Protein AF-A0A7Y4SZP6-F1 (afdb_monomer_lite)

Secondary structure (DSSP, 8-state):
---------HHHHHTTT--S-PPPTTTTTSHHHHHHHHHHHHHHHTS---SS---PPPTTTTTTHHHHHHHHHHHHHHHHTS--PPPTTHHHHHHHHHHHHHHHHTS---------TTHHHHHHHHHHHHHHHHHHHHTT---------GGGS-HHHHHHHHHHS---HHHHHHH--HHHHTT------TT--HHHHHHHHTT-

Foldseek 3Di:
DDDPPPPDDPVRVVCVPPDPPDDPVCNPVCVVVVVVVVCCCCQCPVVVDDPPPPPDDPPCNCVCVVVVVVVVVVVVVVVVVPPDDDPPCCVVCVVVVVVVVVVVVVPDPPPDPPDPPCVVVVVVVVVVCCVVVVVVVVVVDDDDDPPDDPVPDDPVVVVVVVVVPPPDVVVVVVVDDPVNVVPPPPPDPPPDDPVVVVVVVVVD

Radius of gyration: 41.47 Å; chains: 1; bounding box: 104×75×87 Å

Structure (mmCIF, N/CA/C/O backbone):
data_AF-A0A7Y4SZP6-F1
#
_entry.id   AF-A0A7Y4SZP6-F1
#
loop_
_atom_site.group_PDB
_atom_site.id
_atom_site.type_symbol
_atom_site.label_atom_id
_atom_site.label_alt_id
_atom_site.label_comp_id
_atom_site.label_asym_id
_atom_site.label_entity_id
_atom_site.label_seq_id
_atom_site.pdbx_PDB_ins_code
_atom_site.Cartn_x
_atom_site.Cartn_y
_atom_site.Cartn_z
_atom_site.occupancy
_atom_site.B_iso_or_equiv
_atom_site.auth_seq_id
_atom_site.auth_comp_id
_atom_site.auth_asym_id
_atom_site.auth_atom_id
_atom_site.pdbx_PDB_model_num
ATOM 1 N N . MET A 1 1 ? -59.267 -18.714 -42.587 1.00 40.09 1 MET A N 1
ATOM 2 C CA . MET A 1 1 ? -57.902 -19.186 -42.899 1.00 40.09 1 MET A CA 1
ATOM 3 C C . MET A 1 1 ? -57.036 -17.945 -42.872 1.00 40.09 1 MET A C 1
ATOM 5 O O . MET A 1 1 ? -57.223 -17.079 -43.716 1.00 40.09 1 MET A O 1
ATOM 9 N N . ASN A 1 2 ? -56.293 -17.766 -41.784 1.00 42.19 2 ASN A N 1
ATOM 10 C CA . ASN A 1 2 ? -55.742 -16.472 -41.396 1.00 42.19 2 ASN A CA 1
ATOM 11 C C . ASN A 1 2 ? -54.595 -16.069 -42.323 1.00 42.19 2 ASN A C 1
ATOM 13 O O . ASN A 1 2 ? -53.718 -16.872 -42.631 1.00 42.19 2 ASN A O 1
ATOM 17 N N . GLN A 1 3 ? -54.670 -14.827 -42.793 1.00 50.22 3 GLN A N 1
ATOM 18 C CA . GLN A 1 3 ? -53.660 -14.170 -43.601 1.00 50.22 3 GLN A CA 1
ATOM 19 C C . GLN A 1 3 ? -52.544 -13.679 -42.680 1.00 50.22 3 GLN A C 1
ATOM 21 O O . GLN A 1 3 ? -52.611 -12.576 -42.152 1.00 50.22 3 GLN A O 1
ATOM 26 N N . GLU A 1 4 ? -51.514 -14.494 -42.500 1.00 50.31 4 GLU A N 1
ATOM 27 C CA . GLU A 1 4 ? -50.206 -14.021 -42.048 1.00 50.31 4 GLU A CA 1
ATOM 28 C C . GLU A 1 4 ? -49.327 -13.874 -43.289 1.00 50.31 4 GLU A C 1
ATOM 30 O O . GLU A 1 4 ? -48.443 -14.676 -43.571 1.00 50.31 4 GLU A O 1
ATOM 35 N N . GLN A 1 5 ? -49.623 -12.854 -44.097 1.00 55.16 5 GLN A N 1
ATOM 36 C CA . GLN A 1 5 ? -48.602 -12.304 -44.980 1.00 55.16 5 GLN A CA 1
ATOM 37 C C . GLN A 1 5 ? -47.697 -11.456 -44.096 1.00 55.16 5 GLN A C 1
ATOM 39 O O . GLN A 1 5 ? -47.947 -10.279 -43.848 1.00 55.16 5 GLN A O 1
ATOM 44 N N . GLU A 1 6 ? -46.710 -12.152 -43.544 1.00 57.50 6 GLU A N 1
ATOM 45 C CA . GLU A 1 6 ? -45.583 -11.648 -42.779 1.00 57.50 6 GLU A CA 1
ATOM 46 C C . GLU A 1 6 ? -45.030 -10.393 -43.466 1.00 57.50 6 GLU A C 1
ATOM 48 O O . GLU A 1 6 ? -44.459 -10.446 -44.558 1.00 57.50 6 GLU A O 1
ATOM 53 N N . TYR A 1 7 ? -45.311 -9.240 -42.857 1.00 61.28 7 TYR A N 1
ATOM 54 C CA . TYR A 1 7 ? -44.936 -7.918 -43.343 1.00 61.28 7 TYR A CA 1
ATOM 55 C C . TYR A 1 7 ? -43.414 -7.787 -43.240 1.00 61.28 7 TYR A C 1
ATOM 57 O O . TYR A 1 7 ? -42.872 -7.262 -42.268 1.00 61.28 7 TYR A O 1
ATOM 65 N N . LEU A 1 8 ? -42.702 -8.316 -44.231 1.00 61.34 8 LEU A N 1
ATOM 66 C CA . LEU A 1 8 ? -41.278 -8.071 -44.371 1.00 61.34 8 LEU A CA 1
ATOM 67 C C . LEU A 1 8 ? -41.118 -6.624 -44.854 1.00 61.34 8 LEU A C 1
ATOM 69 O O . LEU A 1 8 ? -41.607 -6.301 -45.940 1.00 61.34 8 LEU A O 1
ATOM 73 N N . PRO A 1 9 ? -40.470 -5.733 -44.082 1.00 73.75 9 PRO A N 1
ATOM 74 C CA . PRO A 1 9 ? -40.168 -4.392 -44.560 1.00 73.75 9 PRO A CA 1
ATOM 75 C C . PRO A 1 9 ? -39.433 -4.466 -45.905 1.00 73.75 9 PRO A C 1
ATOM 77 O O . PRO A 1 9 ? -38.618 -5.362 -46.125 1.00 73.75 9 PRO A O 1
ATOM 80 N N . GLU A 1 10 ? -39.715 -3.523 -46.804 1.00 69.38 10 GLU A N 1
ATOM 81 C CA . GLU A 1 10 ? -39.218 -3.487 -48.193 1.00 69.38 10 GLU A CA 1
ATOM 82 C C . GLU A 1 10 ? -37.689 -3.653 -48.304 1.00 69.38 10 GLU A C 1
ATOM 84 O O . GLU A 1 10 ? -37.178 -4.269 -49.237 1.00 69.38 10 GLU A O 1
ATOM 89 N N . ILE A 1 11 ? -36.959 -3.193 -47.285 1.00 65.12 11 ILE A N 1
ATOM 90 C CA . ILE A 1 11 ? -35.505 -3.347 -47.130 1.00 65.12 11 ILE A CA 1
ATOM 91 C C . ILE A 1 11 ? -35.085 -4.829 -47.043 1.00 65.12 11 ILE A C 1
ATOM 93 O O . ILE A 1 11 ? -34.050 -5.225 -47.576 1.00 65.12 11 ILE A O 1
ATOM 97 N N . LEU A 1 12 ? -35.876 -5.671 -46.374 1.00 62.00 12 LEU A N 1
ATOM 98 C CA . LEU A 1 12 ? -35.597 -7.101 -46.209 1.00 62.00 12 LEU A CA 1
ATOM 99 C C . LEU A 1 12 ? -36.031 -7.920 -47.430 1.00 62.00 12 LEU A C 1
ATOM 101 O O . LEU A 1 12 ? -35.402 -8.937 -47.731 1.00 62.00 12 LEU A O 1
ATOM 105 N N . SER A 1 13 ? -37.051 -7.472 -48.172 1.00 67.12 13 SER A N 1
ATOM 106 C CA . SER A 1 13 ? -37.456 -8.125 -49.424 1.00 67.12 13 SER A CA 1
ATOM 107 C C . SER A 1 13 ? -36.411 -7.934 -50.533 1.00 67.12 13 SER A C 1
ATOM 109 O O . SER A 1 13 ? -36.130 -8.874 -51.282 1.00 67.12 13 SER A O 1
ATOM 111 N N . THR A 1 14 ? -35.741 -6.773 -50.581 1.00 67.38 14 THR A N 1
ATOM 112 C CA . THR A 1 14 ? -34.630 -6.517 -51.519 1.00 67.38 14 THR A CA 1
ATOM 113 C C . THR A 1 14 ? -33.414 -7.405 -51.252 1.00 67.38 14 THR A C 1
ATOM 115 O O . THR A 1 14 ? -32.682 -7.753 -52.180 1.00 67.38 14 THR A O 1
ATOM 118 N N . LEU A 1 15 ? -33.203 -7.822 -50.000 1.00 66.94 15 LEU A N 1
ATOM 119 C CA . LEU A 1 15 ? -32.041 -8.615 -49.597 1.00 66.94 15 LEU A CA 1
ATOM 120 C C . LEU A 1 15 ? -32.123 -10.097 -49.997 1.00 66.94 15 LEU A C 1
ATOM 122 O O . LEU A 1 15 ? -31.108 -10.780 -49.904 1.00 66.94 15 LEU A O 1
ATOM 126 N N . LYS A 1 16 ? -33.268 -10.600 -50.494 1.00 65.81 16 LYS A N 1
ATOM 127 C CA . LYS A 1 16 ? -33.465 -11.930 -51.129 1.00 65.81 16 LYS A CA 1
ATOM 128 C C . LYS A 1 16 ? -32.631 -13.079 -50.516 1.00 65.81 16 LYS A C 1
ATOM 130 O O . LYS A 1 16 ? -32.001 -13.855 -51.235 1.00 65.81 16 LYS A O 1
ATOM 135 N N . GLY A 1 17 ? -32.579 -13.162 -49.184 1.00 67.88 17 GLY A N 1
ATOM 136 C CA . GLY A 1 17 ? -31.845 -14.206 -48.452 1.00 67.88 17 GLY A CA 1
ATOM 137 C C . GLY A 1 17 ? -30.311 -14.117 -48.505 1.00 67.88 17 GLY A C 1
ATOM 138 O O . GLY A 1 17 ? -29.627 -15.051 -48.090 1.00 67.88 17 GLY A O 1
ATOM 139 N N . LYS A 1 18 ? -29.736 -13.019 -49.004 1.00 67.81 18 LYS A N 1
ATOM 140 C CA . LYS A 1 18 ? -28.299 -12.740 -48.923 1.00 67.81 18 LYS A CA 1
ATOM 141 C C . LYS A 1 18 ? -28.013 -12.008 -47.619 1.00 67.81 18 LYS A C 1
ATOM 143 O O . LYS A 1 18 ? -28.590 -10.960 -47.354 1.00 67.81 18 LYS A O 1
ATOM 148 N N . ASN A 1 19 ? -27.099 -12.556 -46.822 1.00 72.81 19 ASN A N 1
ATOM 149 C CA . ASN A 1 19 ? -26.650 -11.909 -45.594 1.00 72.81 19 ASN A CA 1
ATOM 150 C C . ASN A 1 19 ? -25.993 -10.548 -45.937 1.00 72.81 19 ASN A C 1
ATOM 152 O O . ASN A 1 19 ? -24.977 -10.556 -46.643 1.00 72.81 19 ASN A O 1
ATOM 156 N N . PRO A 1 20 ? -26.543 -9.406 -45.473 1.00 69.75 20 PRO A N 1
ATOM 157 C CA . PRO A 1 20 ? -25.982 -8.078 -45.735 1.00 69.75 20 PRO A CA 1
ATOM 158 C C . PRO A 1 20 ? -24.668 -7.831 -44.981 1.00 69.75 20 PRO A C 1
ATOM 160 O O . PRO A 1 20 ? -23.885 -6.972 -45.372 1.00 69.75 20 PRO A O 1
ATOM 163 N N . PHE A 1 21 ? -24.380 -8.616 -43.943 1.00 77.38 21 PHE A N 1
ATOM 164 C CA . PHE A 1 21 ? -23.149 -8.561 -43.159 1.00 77.38 21 PHE A CA 1
ATOM 165 C C . PHE A 1 21 ? -22.076 -9.480 -43.751 1.00 77.38 21 PHE A C 1
ATOM 167 O O . PHE A 1 21 ? -21.495 -10.321 -43.064 1.00 77.38 21 PHE A O 1
ATOM 174 N N . ARG A 1 22 ? -21.829 -9.364 -45.061 1.00 71.25 22 ARG A N 1
ATOM 175 C CA . ARG A 1 22 ? -20.714 -10.065 -45.703 1.00 71.25 22 ARG A CA 1
ATOM 176 C C . ARG A 1 22 ? -19.467 -9.206 -45.640 1.00 71.25 22 ARG A C 1
ATOM 178 O O . ARG A 1 22 ? -19.438 -8.094 -46.157 1.00 71.25 22 ARG A O 1
ATOM 185 N N . CYS A 1 23 ? -18.429 -9.764 -45.033 1.00 78.88 23 CYS A N 1
ATOM 186 C CA . CYS A 1 23 ? -17.104 -9.182 -45.093 1.00 78.88 23 CYS A CA 1
ATOM 187 C C . CYS A 1 23 ? -16.640 -9.134 -46.564 1.00 78.88 23 CYS A C 1
ATOM 189 O O . CYS A 1 23 ? -16.751 -10.162 -47.247 1.00 78.88 23 CYS A O 1
ATOM 191 N N . PRO A 1 24 ? -16.165 -7.982 -47.078 1.00 83.06 24 PRO A N 1
ATOM 192 C CA . PRO A 1 24 ? -15.576 -7.907 -48.409 1.00 83.06 24 PRO A CA 1
ATOM 193 C C . PRO A 1 24 ? -14.448 -8.929 -48.571 1.00 83.06 24 PRO A C 1
ATOM 195 O O . PRO A 1 24 ? -13.700 -9.200 -47.629 1.00 83.06 24 PRO A O 1
ATOM 198 N N . ALA A 1 25 ? -14.327 -9.503 -49.769 1.00 84.06 25 ALA A N 1
ATOM 199 C CA . ALA A 1 25 ? -13.249 -10.439 -50.065 1.00 84.06 25 ALA A CA 1
ATOM 200 C C . ALA A 1 25 ? -11.891 -9.761 -49.814 1.00 84.06 25 ALA A C 1
ATOM 202 O O . ALA A 1 25 ? -11.656 -8.652 -50.290 1.00 84.06 25 ALA A O 1
ATOM 203 N N . GLY A 1 26 ? -11.042 -10.416 -49.024 1.00 84.69 26 GLY A N 1
ATOM 204 C CA . GLY A 1 26 ? -9.714 -9.929 -48.658 1.00 84.69 26 GLY A CA 1
ATOM 205 C C . GLY A 1 26 ? -9.666 -8.782 -47.645 1.00 84.69 26 GLY A C 1
ATOM 206 O O . GLY A 1 26 ? -8.592 -8.257 -47.375 1.00 84.69 26 GLY A O 1
ATOM 207 N N . TYR A 1 27 ? -10.794 -8.404 -47.026 1.00 85.06 27 TYR A N 1
ATOM 208 C CA . TYR A 1 27 ? -10.821 -7.353 -45.996 1.00 85.06 27 TYR A CA 1
ATOM 209 C C . TYR A 1 27 ? -9.862 -7.620 -44.833 1.00 85.06 27 TYR A C 1
ATOM 211 O O . TYR A 1 27 ? -9.384 -6.666 -44.235 1.00 85.06 27 TYR A O 1
ATOM 219 N N . PHE A 1 28 ? -9.609 -8.885 -44.488 1.00 87.19 28 PHE A N 1
ATOM 220 C CA . PHE A 1 28 ? -8.714 -9.258 -43.391 1.00 87.19 28 PHE A CA 1
ATOM 221 C C . PHE A 1 28 ? -7.284 -9.563 -43.840 1.00 87.19 28 PHE A C 1
ATOM 223 O O . PHE A 1 28 ? -6.424 -9.710 -42.977 1.00 87.19 28 PHE A O 1
ATOM 230 N N . ASP A 1 29 ? -7.007 -9.613 -45.143 1.00 90.81 29 ASP A N 1
ATOM 231 C CA . ASP A 1 29 ? -5.710 -10.066 -45.659 1.00 90.81 29 ASP A CA 1
ATOM 232 C C . ASP A 1 29 ? -4.589 -9.078 -45.306 1.00 90.81 29 ASP A C 1
ATOM 234 O O . ASP A 1 29 ? -3.455 -9.477 -45.075 1.00 90.81 29 ASP A O 1
ATOM 238 N N . ASN A 1 30 ? -4.921 -7.788 -45.206 1.00 82.69 30 ASN A N 1
ATOM 239 C CA . ASN A 1 30 ? -3.994 -6.691 -44.920 1.00 82.69 30 ASN A CA 1
ATOM 240 C C . ASN A 1 30 ? -4.268 -5.978 -43.582 1.00 82.69 30 ASN A C 1
ATOM 242 O O . ASN A 1 30 ? -3.597 -5.001 -43.244 1.00 82.69 30 ASN A O 1
ATOM 246 N N . LYS A 1 31 ? -5.266 -6.426 -42.807 1.00 85.50 31 LYS A N 1
ATOM 247 C CA . LYS A 1 31 ? -5.586 -5.826 -41.499 1.00 85.50 31 LYS A CA 1
ATOM 248 C C . LYS A 1 31 ? -4.521 -6.061 -40.437 1.00 85.50 31 LYS A C 1
ATOM 250 O O . LYS A 1 31 ? -4.280 -5.109 -39.701 1.00 85.50 31 LYS A O 1
ATOM 255 N N . PRO A 1 32 ? -3.891 -7.246 -40.336 1.00 85.25 32 PRO A N 1
ATOM 256 C CA . PRO A 1 32 ? -2.797 -7.455 -39.395 1.00 85.25 32 PRO A CA 1
ATOM 257 C C . PRO A 1 32 ? -1.689 -6.414 -39.579 1.00 85.25 32 PRO A C 1
ATOM 259 O O . PRO A 1 32 ? -1.351 -5.733 -38.616 1.00 85.25 32 PRO A O 1
ATOM 262 N N . ASP A 1 33 ? -1.244 -6.207 -40.821 1.00 85.50 33 ASP A N 1
ATOM 263 C CA . ASP A 1 33 ? -0.181 -5.252 -41.157 1.00 85.50 33 ASP A CA 1
ATOM 264 C C . ASP A 1 33 ? -0.618 -3.796 -40.944 1.00 85.50 33 ASP A C 1
ATOM 266 O O . ASP A 1 33 ? 0.131 -2.965 -40.437 1.00 85.50 33 ASP A O 1
ATOM 270 N N . TYR A 1 34 ? -1.860 -3.463 -41.303 1.00 84.44 34 TYR A N 1
ATOM 271 C CA . TYR A 1 34 ? -2.415 -2.133 -41.054 1.00 84.44 34 TYR A CA 1
ATOM 272 C C . TYR A 1 34 ? -2.464 -1.813 -39.552 1.00 84.44 34 TYR A C 1
ATOM 274 O O . TYR A 1 34 ? -2.063 -0.727 -39.137 1.00 84.44 34 TYR A O 1
ATOM 282 N N . ILE A 1 35 ? -2.931 -2.761 -38.734 1.00 84.62 35 ILE A N 1
ATOM 283 C CA . ILE A 1 35 ? -3.034 -2.590 -37.282 1.00 84.62 35 ILE A CA 1
ATOM 284 C C . ILE A 1 35 ? -1.641 -2.531 -36.651 1.00 84.62 35 ILE A C 1
ATOM 286 O O . ILE A 1 35 ? -1.424 -1.683 -35.790 1.00 84.62 35 ILE A O 1
ATOM 290 N N . SER A 1 36 ? -0.691 -3.372 -37.075 1.00 81.50 36 SER A N 1
ATOM 291 C CA . SER A 1 36 ? 0.676 -3.345 -36.542 1.00 81.50 36 SER A CA 1
ATOM 292 C C . SER A 1 36 ? 1.378 -2.029 -36.861 1.00 81.50 36 SER A C 1
ATOM 294 O O . SER A 1 36 ? 1.912 -1.394 -35.960 1.00 81.50 36 SER A O 1
ATOM 296 N N . ASN A 1 37 ? 1.282 -1.554 -38.104 1.00 80.25 37 ASN A N 1
ATOM 297 C CA . ASN A 1 37 ? 1.886 -0.285 -38.510 1.00 80.25 37 ASN A CA 1
ATOM 298 C C . ASN A 1 37 ? 1.240 0.907 -37.787 1.00 80.25 37 ASN A C 1
ATOM 300 O O . ASN A 1 37 ? 1.920 1.863 -37.415 1.00 80.25 37 ASN A O 1
ATOM 304 N N . GLN A 1 38 ? -0.077 0.852 -37.559 1.00 79.44 38 GLN A N 1
ATOM 305 C CA . GLN A 1 38 ? -0.784 1.881 -36.800 1.00 79.44 38 GLN A CA 1
ATOM 306 C C . GLN A 1 38 ? -0.406 1.853 -35.310 1.00 79.44 38 GLN A C 1
ATOM 308 O O . GLN A 1 38 ? -0.269 2.913 -34.701 1.00 79.44 38 GLN A O 1
ATOM 313 N N . LEU A 1 39 ? -0.197 0.670 -34.724 1.00 75.44 39 LEU A N 1
ATOM 314 C CA . LEU A 1 39 ? 0.293 0.526 -33.352 1.00 75.44 39 LEU A CA 1
ATOM 315 C C . LEU A 1 39 ? 1.726 1.038 -33.207 1.00 75.44 39 LEU A C 1
ATOM 317 O O . LEU A 1 39 ? 1.988 1.794 -32.277 1.00 75.44 39 LEU A O 1
ATOM 321 N N . ASP A 1 40 ? 2.620 0.708 -34.137 1.00 73.12 40 ASP A N 1
ATOM 322 C CA . ASP A 1 40 ? 4.006 1.185 -34.117 1.00 73.12 40 ASP A CA 1
ATOM 323 C C . ASP A 1 40 ? 4.072 2.715 -34.204 1.00 73.12 40 ASP A C 1
ATOM 325 O O . ASP A 1 40 ? 4.787 3.356 -33.432 1.00 73.12 40 ASP A O 1
ATOM 329 N N . PHE A 1 41 ? 3.256 3.325 -35.072 1.00 73.31 41 PHE A N 1
ATOM 330 C CA . PHE A 1 41 ? 3.140 4.781 -35.158 1.00 73.31 41 PHE A CA 1
ATOM 331 C C . PHE A 1 41 ? 2.678 5.413 -33.833 1.00 73.31 41 PHE A C 1
ATOM 333 O O . PHE A 1 41 ? 3.269 6.394 -33.378 1.00 73.31 41 PHE A O 1
ATOM 340 N N . LEU A 1 42 ? 1.638 4.857 -33.199 1.00 71.81 42 LEU A N 1
ATOM 341 C CA . LEU A 1 42 ? 1.082 5.390 -31.950 1.00 71.81 42 LEU A CA 1
ATOM 342 C C . LEU A 1 42 ? 2.036 5.202 -30.758 1.00 71.81 42 LEU A C 1
ATOM 344 O O . LEU A 1 42 ? 2.225 6.127 -29.969 1.00 71.81 42 LEU A O 1
ATOM 348 N N . VAL A 1 43 ? 2.664 4.031 -30.635 1.00 69.31 43 VAL A N 1
ATOM 349 C CA . VAL A 1 43 ? 3.567 3.692 -29.523 1.00 69.31 43 VAL A CA 1
ATOM 350 C C . VAL A 1 43 ? 4.846 4.529 -29.568 1.00 69.31 43 VAL A C 1
ATOM 352 O O . VAL A 1 43 ? 5.256 5.065 -28.537 1.00 69.31 43 VAL A O 1
ATOM 355 N N . VAL A 1 44 ? 5.444 4.692 -30.753 1.00 66.75 44 VAL A N 1
ATOM 356 C CA . VAL A 1 44 ? 6.732 5.383 -30.912 1.00 66.75 44 VAL A CA 1
ATOM 357 C C . VAL A 1 44 ? 6.574 6.903 -30.868 1.00 66.75 44 VAL A C 1
ATOM 359 O O . VAL A 1 44 ? 7.363 7.577 -30.211 1.00 66.75 44 VAL A O 1
ATOM 362 N N . ARG A 1 45 ? 5.560 7.468 -31.540 1.00 63.22 45 ARG A N 1
ATOM 363 C CA . ARG A 1 45 ? 5.450 8.928 -31.710 1.00 63.22 45 ARG A CA 1
ATOM 364 C C . ARG A 1 45 ? 4.635 9.623 -30.623 1.00 63.22 45 ARG A C 1
ATOM 366 O O . ARG A 1 45 ? 4.985 10.729 -30.234 1.00 63.22 45 ARG A O 1
ATOM 373 N N . GLN A 1 46 ? 3.534 9.021 -30.172 1.00 61.62 46 GLN A N 1
ATOM 374 C CA . GLN A 1 46 ? 2.600 9.689 -29.256 1.00 61.62 46 GLN A CA 1
ATOM 375 C C . GLN A 1 46 ? 2.910 9.408 -27.785 1.00 61.62 46 GLN A C 1
ATOM 377 O O . GLN A 1 46 ? 2.615 10.235 -26.929 1.00 61.62 46 GLN A O 1
ATOM 382 N N . LEU A 1 47 ? 3.493 8.246 -27.492 1.00 65.31 47 LEU A N 1
ATOM 383 C CA . LEU A 1 47 ? 3.767 7.815 -26.124 1.00 65.31 47 LEU A CA 1
ATOM 384 C C . LEU A 1 47 ? 5.266 7.736 -25.795 1.00 65.31 47 LEU A C 1
ATOM 386 O O . LEU A 1 47 ? 5.613 7.488 -24.645 1.00 65.31 47 LEU A O 1
ATOM 390 N N . GLY A 1 48 ? 6.149 7.930 -26.783 1.00 62.50 48 GLY A N 1
ATOM 391 C CA . GLY A 1 48 ? 7.604 7.925 -26.588 1.00 62.50 48 GLY A CA 1
ATOM 392 C C . GLY A 1 48 ? 8.175 6.588 -26.100 1.00 62.50 48 GLY A C 1
ATOM 393 O O . GLY A 1 48 ? 9.307 6.539 -25.620 1.00 62.50 48 GLY A O 1
ATOM 394 N N . PHE A 1 49 ? 7.418 5.490 -26.193 1.00 61.75 49 PHE A N 1
ATOM 395 C CA . PHE A 1 49 ? 7.887 4.182 -25.750 1.00 61.75 49 PHE A CA 1
ATOM 396 C C . PHE A 1 49 ? 8.728 3.523 -26.853 1.00 61.75 49 PHE A C 1
ATOM 398 O O . PHE A 1 49 ? 8.295 3.370 -27.993 1.00 61.75 49 PHE A O 1
ATOM 405 N N . SER A 1 50 ? 9.939 3.081 -26.502 1.00 59.88 50 SER A N 1
ATOM 406 C CA . SER A 1 50 ? 10.734 2.170 -27.336 1.00 59.88 50 SER A CA 1
ATOM 407 C C . SER A 1 50 ? 9.941 0.877 -27.589 1.00 59.88 50 SER A C 1
ATOM 409 O O . SER A 1 50 ? 9.296 0.372 -26.671 1.00 59.88 50 SER A O 1
ATOM 411 N N . THR A 1 51 ? 10.032 0.286 -28.791 1.00 58.62 51 THR A N 1
ATOM 412 C CA . THR A 1 51 ? 9.363 -0.979 -29.207 1.00 58.62 51 THR A CA 1
ATOM 413 C C . THR A 1 51 ? 9.701 -2.199 -28.333 1.00 58.62 51 THR A C 1
ATOM 415 O O . THR A 1 51 ? 9.197 -3.308 -28.526 1.00 58.62 51 THR A O 1
ATOM 418 N N . LYS A 1 52 ? 10.556 -2.012 -27.330 1.00 60.53 52 LYS A N 1
ATOM 419 C CA . LYS A 1 52 ? 10.845 -2.970 -26.278 1.00 60.53 52 LYS A CA 1
ATOM 420 C C . LYS A 1 52 ? 9.626 -3.099 -25.363 1.00 60.53 52 LYS A C 1
ATOM 422 O O . LYS A 1 52 ? 9.360 -2.226 -24.549 1.00 60.53 52 LYS A O 1
ATOM 427 N N . ASN A 1 53 ? 8.921 -4.225 -25.467 1.00 62.31 53 ASN A N 1
ATOM 428 C CA . ASN A 1 53 ? 7.804 -4.566 -24.585 1.00 62.31 53 ASN A CA 1
ATOM 429 C C . ASN A 1 53 ? 8.211 -4.413 -23.099 1.00 62.31 53 ASN A C 1
ATOM 431 O O . ASN A 1 53 ? 8.984 -5.219 -22.567 1.00 62.31 53 ASN A O 1
ATOM 435 N N . VAL A 1 54 ? 7.716 -3.343 -22.466 1.00 66.62 54 VAL A N 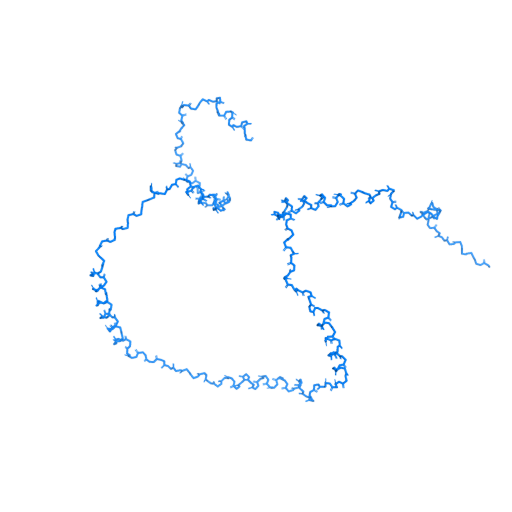1
ATOM 436 C CA . VAL A 1 54 ? 7.933 -2.995 -21.050 1.00 66.62 54 VAL A CA 1
ATOM 437 C C . VAL A 1 54 ? 7.019 -3.783 -20.110 1.00 66.62 54 VAL A C 1
ATOM 439 O O . VAL A 1 54 ? 7.266 -3.840 -18.908 1.00 66.62 54 VAL A O 1
ATOM 442 N N . PHE A 1 55 ? 6.000 -4.452 -20.649 1.00 74.38 55 PHE A N 1
ATOM 443 C CA . PHE A 1 55 ? 5.087 -5.307 -19.902 1.00 74.38 55 PHE A CA 1
ATOM 444 C C . PHE A 1 55 ? 5.653 -6.723 -19.829 1.00 74.38 55 PHE A C 1
ATOM 446 O O . PHE A 1 55 ? 5.184 -7.654 -20.483 1.00 74.38 55 PHE A O 1
ATOM 453 N N . LYS A 1 56 ? 6.701 -6.892 -19.021 1.00 75.44 56 LYS A N 1
ATOM 454 C CA . LYS A 1 56 ? 7.193 -8.218 -18.644 1.00 75.44 56 LYS A CA 1
ATOM 455 C C . LYS A 1 56 ? 6.654 -8.576 -17.273 1.00 75.44 56 LYS A C 1
ATOM 457 O O . LYS A 1 56 ? 6.820 -7.822 -16.318 1.00 75.44 56 LYS A O 1
ATOM 462 N N . THR A 1 57 ? 6.024 -9.739 -17.172 1.00 81.19 57 THR A N 1
ATOM 463 C CA . THR A 1 57 ? 5.702 -10.302 -15.865 1.00 81.19 57 THR A CA 1
ATOM 464 C C . THR A 1 57 ? 7.000 -10.635 -15.127 1.00 81.19 57 THR A C 1
ATOM 466 O O . THR A 1 57 ? 7.978 -11.028 -15.776 1.00 81.19 57 THR A O 1
ATOM 469 N N . PRO A 1 58 ? 7.037 -10.495 -13.790 1.00 85.69 58 PRO A N 1
ATOM 470 C CA . PRO A 1 58 ? 8.172 -10.932 -12.991 1.00 85.69 58 PRO A CA 1
ATOM 471 C C . PRO A 1 58 ? 8.551 -12.382 -13.293 1.00 85.69 58 PRO A C 1
ATOM 473 O O . PRO A 1 58 ? 7.711 -13.190 -13.706 1.00 85.69 58 PRO A O 1
ATOM 476 N N . LYS A 1 59 ? 9.826 -12.703 -13.064 1.00 84.38 59 LYS A N 1
ATOM 477 C CA . LYS A 1 59 ? 10.304 -14.082 -13.126 1.00 84.38 59 LYS A CA 1
ATOM 478 C C . LYS A 1 59 ? 9.418 -14.944 -12.211 1.00 84.38 59 LYS A C 1
ATOM 480 O O . LYS A 1 59 ? 9.110 -14.526 -11.098 1.00 84.38 59 LYS A O 1
ATOM 485 N N . ASP A 1 60 ? 8.966 -16.081 -12.729 1.00 87.00 60 ASP A N 1
ATOM 486 C CA . ASP A 1 60 ? 8.184 -17.087 -12.002 1.00 87.00 60 ASP A CA 1
ATOM 487 C C . ASP A 1 60 ? 6.742 -16.672 -11.600 1.00 87.00 60 ASP A C 1
ATOM 489 O O . ASP A 1 60 ? 6.071 -17.386 -10.858 1.00 87.00 60 ASP A O 1
ATOM 493 N N . TYR A 1 61 ? 6.198 -15.565 -12.141 1.00 85.81 61 TYR A N 1
ATOM 494 C CA . TYR A 1 61 ? 4.850 -15.050 -11.803 1.00 85.81 61 TYR A CA 1
ATOM 495 C C . TYR A 1 61 ? 3.722 -16.091 -11.940 1.00 85.81 61 TYR A C 1
ATOM 497 O O . TYR A 1 61 ? 2.780 -16.104 -11.149 1.00 85.81 61 TYR A O 1
ATOM 505 N N . PHE A 1 62 ? 3.815 -16.974 -12.937 1.00 88.81 62 PHE A N 1
ATOM 506 C CA . PHE A 1 62 ? 2.777 -17.965 -13.218 1.00 88.81 62 PHE A CA 1
ATOM 507 C C . PHE A 1 62 ? 3.041 -19.350 -12.620 1.00 88.81 62 PHE A C 1
ATOM 509 O O . PHE A 1 62 ? 2.118 -20.165 -12.636 1.00 88.81 62 PHE A O 1
ATOM 516 N N . GLU A 1 63 ? 4.234 -19.624 -12.078 1.00 87.25 63 GLU A N 1
ATOM 517 C CA . GLU A 1 63 ? 4.646 -20.988 -11.698 1.00 87.25 63 GLU A CA 1
ATOM 518 C C . GLU A 1 63 ? 3.691 -21.645 -10.690 1.00 87.25 63 GLU A C 1
ATOM 520 O O . GLU A 1 63 ? 3.355 -22.816 -10.835 1.00 87.25 63 GLU A O 1
ATOM 525 N N . ASN A 1 64 ? 3.151 -20.869 -9.744 1.00 85.38 64 ASN A N 1
ATOM 526 C CA . ASN A 1 64 ? 2.311 -21.396 -8.659 1.00 85.38 64 ASN A CA 1
ATOM 527 C C . ASN A 1 64 ? 0.818 -21.075 -8.812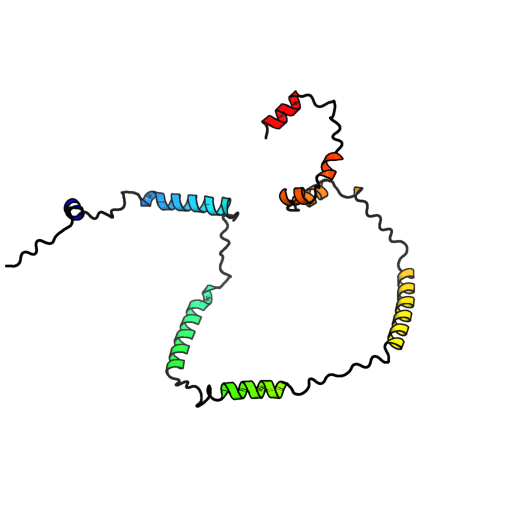 1.00 85.38 64 ASN A C 1
ATOM 529 O O . ASN A 1 64 ? 0.022 -21.360 -7.922 1.00 85.38 64 ASN A O 1
ATOM 533 N N . THR A 1 65 ? 0.401 -20.478 -9.930 1.00 86.19 65 THR A N 1
ATOM 534 C CA . THR A 1 65 ? -0.997 -20.044 -10.129 1.00 86.19 65 THR A CA 1
ATOM 535 C C . THR A 1 65 ? -1.981 -21.211 -10.170 1.00 86.19 65 THR A C 1
ATOM 537 O O . THR A 1 65 ? -3.060 -21.154 -9.578 1.00 86.19 65 THR A O 1
ATOM 540 N N . SER A 1 66 ? -1.595 -22.305 -10.823 1.00 85.69 66 SER A N 1
ATOM 541 C CA . SER A 1 66 ? -2.408 -23.524 -10.887 1.00 85.69 66 SER A CA 1
ATOM 542 C C . SER A 1 66 ? -2.512 -24.204 -9.520 1.00 85.69 66 SER A C 1
ATOM 544 O O . SER A 1 66 ? -3.575 -24.680 -9.137 1.00 85.69 66 SER A O 1
ATOM 546 N N . GLU A 1 67 ? -1.431 -24.209 -8.742 1.00 88.75 67 GLU A N 1
ATOM 547 C CA . GLU A 1 67 ? -1.452 -24.794 -7.403 1.00 88.75 67 GLU A CA 1
ATOM 548 C C . GLU A 1 67 ? -2.272 -23.934 -6.432 1.00 88.75 67 GLU A C 1
ATOM 550 O O . GLU A 1 67 ? -3.142 -24.451 -5.735 1.00 88.75 67 GLU A O 1
ATOM 555 N N . ALA A 1 68 ? -2.082 -22.612 -6.455 1.00 89.31 68 ALA A N 1
ATOM 556 C CA . ALA A 1 68 ? -2.839 -21.670 -5.636 1.00 89.31 68 ALA A CA 1
ATOM 557 C C . ALA A 1 68 ? -4.349 -21.741 -5.915 1.00 89.31 68 ALA A C 1
ATOM 559 O O . ALA A 1 68 ? -5.158 -21.725 -4.987 1.00 89.31 68 ALA A O 1
ATOM 560 N N . THR A 1 69 ? -4.751 -21.866 -7.184 1.00 91.62 69 THR A N 1
ATOM 561 C CA . THR A 1 69 ? -6.171 -22.021 -7.544 1.00 91.62 69 THR A CA 1
ATOM 562 C C . THR A 1 69 ? -6.748 -23.345 -7.043 1.00 91.62 69 THR A C 1
ATOM 564 O O . THR A 1 69 ? -7.854 -23.358 -6.502 1.00 91.62 69 THR A O 1
ATOM 567 N N . LEU A 1 70 ? -6.002 -24.449 -7.132 1.00 92.12 70 LEU A N 1
ATOM 568 C CA . LEU A 1 70 ? -6.428 -25.736 -6.575 1.00 92.12 70 LEU A CA 1
ATOM 569 C C . LEU A 1 70 ? -6.535 -25.705 -5.045 1.00 92.12 70 LEU A C 1
ATOM 571 O O . LEU A 1 70 ? -7.514 -26.218 -4.499 1.00 92.12 70 LEU A O 1
ATOM 575 N N . GLN A 1 71 ? -5.582 -25.073 -4.357 1.00 91.19 71 GLN A N 1
ATOM 576 C CA . GLN A 1 71 ? -5.621 -24.887 -2.904 1.00 91.19 71 GLN A CA 1
ATOM 577 C C . GLN A 1 71 ? -6.842 -24.058 -2.479 1.00 91.19 71 GLN A C 1
ATOM 579 O O . GLN A 1 71 ? -7.533 -24.429 -1.531 1.00 91.19 71 GLN A O 1
ATOM 584 N N . LEU A 1 72 ? -7.168 -22.987 -3.211 1.00 91.44 72 LEU A N 1
ATOM 585 C CA . LEU A 1 72 ? -8.371 -22.183 -2.964 1.00 91.44 72 LEU A CA 1
ATOM 586 C C . LEU A 1 72 ? -9.657 -23.003 -3.122 1.00 91.44 72 LEU A C 1
ATOM 588 O O . LEU A 1 72 ? -10.534 -22.925 -2.265 1.00 91.44 72 LEU A O 1
ATOM 592 N N . ILE A 1 73 ? -9.758 -23.835 -4.163 1.00 91.19 73 ILE A N 1
ATOM 593 C CA . ILE A 1 73 ? -10.923 -24.710 -4.378 1.00 91.19 73 ILE A CA 1
ATOM 594 C C . ILE A 1 73 ? -11.053 -25.743 -3.248 1.00 91.19 73 ILE A C 1
ATOM 596 O O . ILE A 1 73 ? -12.160 -26.034 -2.789 1.00 91.19 73 ILE A O 1
ATOM 600 N N . GLN A 1 74 ? -9.939 -26.322 -2.793 1.00 90.00 74 GLN A N 1
ATOM 601 C CA . GLN A 1 74 ? -9.934 -27.272 -1.676 1.00 90.00 74 GLN A CA 1
ATOM 602 C C . GLN A 1 74 ? -10.354 -26.605 -0.363 1.00 90.00 74 GLN A C 1
ATOM 604 O O . GLN A 1 74 ? -11.175 -27.159 0.369 1.00 90.00 74 GLN A O 1
ATOM 609 N N . LEU A 1 75 ? -9.841 -25.403 -0.097 1.00 88.00 75 LEU A N 1
ATOM 610 C CA . LEU A 1 75 ? -10.221 -24.610 1.063 1.00 88.00 75 LEU A CA 1
ATOM 611 C C . LEU A 1 75 ? -11.711 -24.265 1.024 1.00 88.00 75 LEU A C 1
ATOM 613 O O . LEU A 1 75 ? -12.407 -24.491 2.005 1.00 88.00 75 LEU A O 1
ATOM 617 N N . GLU A 1 76 ? -12.228 -23.794 -0.112 1.00 86.69 76 GLU A N 1
ATOM 618 C CA . GLU A 1 76 ? -13.649 -23.472 -0.266 1.00 86.69 76 GLU A CA 1
ATOM 619 C C . GLU A 1 76 ? -14.541 -24.688 0.028 1.00 86.69 76 GLU A C 1
ATOM 621 O O . GLU A 1 76 ? -15.533 -24.570 0.745 1.00 86.69 76 GLU A O 1
ATOM 626 N N . ARG A 1 77 ? -14.167 -25.877 -0.460 1.00 84.94 77 ARG A N 1
ATOM 627 C CA . ARG A 1 77 ? -14.879 -27.125 -0.140 1.00 84.94 77 ARG A CA 1
ATOM 628 C C . ARG A 1 77 ? -14.856 -27.427 1.356 1.00 84.94 77 ARG A C 1
ATOM 630 O O . ARG A 1 77 ? -15.901 -27.741 1.909 1.00 84.94 77 ARG A O 1
ATOM 637 N N . SER A 1 78 ? -13.702 -27.283 2.008 1.00 82.06 78 SER A N 1
ATOM 638 C CA . SER A 1 78 ? -13.577 -27.505 3.453 1.00 82.06 78 SER A CA 1
ATOM 639 C C . SER A 1 78 ? -14.358 -26.484 4.284 1.00 82.06 78 SER A C 1
ATOM 641 O O . SER A 1 78 ? -14.818 -26.821 5.370 1.00 82.06 78 SER A O 1
ATOM 643 N N . LEU A 1 79 ? -14.492 -25.244 3.805 1.00 80.88 79 LEU A N 1
ATOM 644 C CA . LEU A 1 79 ? -15.230 -24.183 4.491 1.00 80.88 79 LEU A CA 1
ATOM 645 C C . LEU A 1 79 ? -16.748 -24.314 4.319 1.00 80.88 79 LEU A C 1
ATOM 647 O O . LEU A 1 79 ? -17.480 -23.892 5.207 1.00 80.88 79 LEU A O 1
ATOM 651 N N . ARG A 1 80 ? -17.233 -24.910 3.221 1.00 73.31 80 ARG A N 1
ATOM 652 C CA . ARG A 1 80 ? -18.674 -25.143 2.999 1.00 73.31 80 ARG A CA 1
ATOM 653 C C . ARG A 1 80 ? -19.299 -26.087 4.029 1.00 73.31 80 ARG A C 1
ATOM 655 O O . ARG A 1 80 ? -20.474 -25.926 4.341 1.00 73.31 80 ARG A O 1
ATOM 662 N N . ASP A 1 81 ? -18.520 -27.023 4.567 1.00 72.12 81 ASP A N 1
ATOM 663 C CA . ASP A 1 81 ? -18.977 -27.962 5.602 1.00 72.12 81 ASP A CA 1
ATOM 664 C C . ASP A 1 81 ? -18.927 -27.362 7.019 1.00 72.12 81 ASP A C 1
ATOM 666 O O . ASP A 1 81 ? -19.438 -27.948 7.976 1.00 72.12 81 ASP A O 1
ATOM 670 N N . LEU A 1 82 ? -18.321 -26.182 7.173 1.00 75.88 82 LEU A N 1
ATOM 671 C CA . LEU A 1 82 ? -18.201 -25.489 8.446 1.00 75.88 82 LEU A CA 1
ATOM 672 C C . LEU A 1 82 ? -19.302 -24.430 8.541 1.00 75.88 82 LEU A C 1
ATOM 674 O O . LEU A 1 82 ? -19.299 -23.422 7.837 1.00 75.88 82 LEU A O 1
ATOM 678 N N . ASP A 1 83 ? -20.254 -24.656 9.444 1.00 74.00 83 ASP A N 1
ATOM 679 C CA . ASP A 1 83 ? -21.377 -23.749 9.706 1.00 74.00 83 ASP A CA 1
ATOM 680 C C . ASP A 1 83 ? -20.903 -22.547 10.548 1.00 74.00 83 ASP A C 1
ATOM 682 O O . ASP A 1 83 ? -21.222 -22.402 11.733 1.00 74.00 83 ASP A O 1
ATOM 686 N N . TYR A 1 84 ? -20.052 -21.705 9.950 1.00 74.56 84 TYR A N 1
ATOM 687 C CA . TYR A 1 84 ? -19.506 -20.500 10.568 1.00 74.56 84 TYR A CA 1
ATOM 688 C C . TYR A 1 84 ? -20.601 -19.454 10.764 1.00 74.56 84 TYR A C 1
ATOM 690 O O . TYR A 1 84 ? -20.810 -18.554 9.951 1.00 74.56 84 TYR A O 1
ATOM 698 N N . LYS A 1 85 ? -21.295 -19.556 11.892 1.00 81.75 85 LYS A N 1
ATOM 699 C CA . LYS A 1 85 ? -22.217 -18.527 12.358 1.00 81.75 85 LYS A CA 1
ATOM 700 C C . LYS A 1 85 ? -21.466 -17.533 13.225 1.00 81.75 85 LYS A C 1
ATOM 702 O O . LYS A 1 85 ? -20.660 -17.904 14.079 1.00 81.75 85 LYS A O 1
ATOM 707 N N . VAL A 1 86 ? -21.751 -16.252 13.016 1.00 85.81 86 VAL A N 1
ATOM 708 C CA . VAL A 1 86 ? -21.330 -15.227 13.970 1.00 85.81 86 VAL A CA 1
ATOM 709 C C . VAL A 1 86 ? -21.926 -15.561 15.343 1.00 85.81 86 VAL A C 1
ATOM 711 O O . VAL A 1 86 ? -23.074 -16.012 15.408 1.00 85.81 86 VAL A O 1
ATOM 714 N N . PRO A 1 87 ? -21.182 -15.364 16.445 1.00 87.38 87 PRO A N 1
ATOM 715 C CA . PRO A 1 87 ? -21.728 -15.554 17.778 1.00 87.38 87 PRO A CA 1
ATOM 716 C C . PRO A 1 87 ? -23.013 -14.745 17.967 1.00 87.38 87 PRO A C 1
ATOM 718 O O . PRO A 1 87 ? -23.133 -13.623 17.460 1.00 87.38 87 PRO A O 1
ATOM 721 N N . ASN A 1 88 ? -23.958 -15.305 18.723 1.00 88.44 88 ASN A N 1
ATOM 722 C CA . ASN A 1 88 ? -25.199 -14.615 19.055 1.00 88.44 88 ASN A CA 1
ATOM 723 C C . ASN A 1 88 ? -24.888 -13.219 19.613 1.00 88.44 88 ASN A C 1
ATOM 725 O O . ASN A 1 88 ? -23.998 -13.061 20.451 1.00 88.44 88 ASN A O 1
ATOM 729 N N . GLN A 1 89 ? -25.620 -12.212 19.133 1.00 91.50 89 GLN A N 1
ATOM 730 C CA . GLN A 1 89 ? -25.499 -10.821 19.583 1.00 91.50 89 GLN A CA 1
ATOM 731 C C . GLN A 1 89 ? -24.126 -10.167 19.320 1.00 91.50 89 GLN A C 1
ATOM 733 O O . GLN A 1 89 ? -23.799 -9.155 19.942 1.00 91.50 89 GLN A O 1
ATOM 738 N N . TYR A 1 90 ? -23.311 -10.698 18.394 1.00 92.69 90 TYR A N 1
ATOM 739 C CA . TYR A 1 90 ? -22.030 -10.083 18.019 1.00 92.69 90 TYR A CA 1
ATOM 740 C C . TYR A 1 90 ? -22.207 -8.621 17.585 1.00 92.69 90 TYR A C 1
ATOM 742 O O . TYR A 1 90 ? -21.560 -7.732 18.136 1.00 92.69 90 TYR A O 1
ATOM 750 N N . PHE A 1 91 ? -23.121 -8.368 16.643 1.00 94.81 91 PHE A N 1
ATOM 751 C CA . PHE A 1 91 ? -23.366 -7.025 16.112 1.00 94.81 91 PHE A CA 1
ATOM 752 C C . PHE A 1 91 ? -24.111 -6.120 17.102 1.00 94.81 91 PHE A C 1
ATOM 754 O O . PHE A 1 91 ? -23.809 -4.933 17.169 1.00 94.81 91 PHE A O 1
ATOM 761 N N . GLU A 1 92 ? -25.008 -6.678 17.923 1.00 93.94 92 GLU A N 1
ATOM 762 C CA . GLU A 1 92 ? -25.702 -5.939 18.992 1.00 93.94 92 GLU A CA 1
ATOM 763 C C . GLU A 1 92 ? -24.711 -5.393 20.032 1.00 93.94 92 GLU A C 1
ATOM 765 O O . GLU A 1 92 ? -24.813 -4.247 20.466 1.00 93.94 92 GLU A O 1
ATOM 770 N N . ASN A 1 93 ? -23.703 -6.192 20.397 1.00 93.31 93 ASN A N 1
ATOM 771 C CA . ASN A 1 93 ? -22.705 -5.815 21.397 1.00 93.31 93 ASN A CA 1
ATOM 772 C C . ASN A 1 93 ? -21.485 -5.090 20.812 1.00 93.31 93 ASN A C 1
ATOM 774 O O . ASN A 1 93 ? -20.688 -4.543 21.575 1.00 93.31 93 ASN A O 1
ATOM 778 N N . LEU A 1 94 ? -21.314 -5.066 19.485 1.00 93.75 94 LEU A N 1
ATOM 779 C CA . LEU A 1 94 ? -20.155 -4.454 18.831 1.00 93.75 94 LEU A CA 1
ATOM 780 C C . LEU A 1 94 ? -20.044 -2.961 19.163 1.00 93.75 94 LEU A C 1
ATOM 782 O O . LEU A 1 94 ? -18.977 -2.510 19.573 1.00 93.75 94 LEU A O 1
ATOM 786 N N . GLY A 1 95 ? -21.149 -2.216 19.057 1.00 91.69 95 GLY A N 1
ATOM 787 C CA . GLY A 1 95 ? -21.175 -0.783 19.371 1.00 91.69 95 GLY A CA 1
ATOM 788 C C . GLY A 1 95 ? -20.781 -0.503 20.821 1.00 91.69 95 GLY A C 1
ATOM 789 O O . GLY A 1 95 ? -19.896 0.310 21.081 1.00 91.69 95 GLY A O 1
ATOM 790 N N . ASN A 1 96 ? -21.359 -1.252 21.764 1.00 91.38 96 ASN A N 1
ATOM 791 C CA . ASN A 1 96 ? -21.034 -1.131 23.186 1.00 91.38 96 ASN A CA 1
ATOM 792 C C . ASN A 1 96 ? -19.560 -1.450 23.460 1.00 91.38 96 ASN A C 1
ATOM 794 O O . ASN A 1 96 ? -18.895 -0.705 24.177 1.00 91.38 96 ASN A O 1
ATOM 798 N N . ARG A 1 97 ? -19.018 -2.511 22.849 1.00 90.31 97 ARG A N 1
ATOM 799 C CA . ARG A 1 97 ? -17.602 -2.883 22.983 1.00 90.31 97 ARG A CA 1
ATOM 800 C C . ARG A 1 97 ? -16.679 -1.777 22.485 1.00 90.31 97 ARG A C 1
ATOM 802 O O . ARG A 1 97 ? -15.776 -1.382 23.218 1.00 90.31 97 ARG A O 1
ATOM 809 N N . VAL A 1 98 ? -16.940 -1.231 21.299 1.00 91.88 98 VAL A N 1
ATOM 810 C CA . VAL A 1 98 ? -16.153 -0.125 20.734 1.00 91.88 98 VAL A CA 1
ATOM 811 C C . VAL A 1 98 ? -16.203 1.102 21.650 1.00 91.88 98 VAL A C 1
ATOM 813 O O . VAL A 1 98 ? -15.156 1.630 22.012 1.00 91.88 98 VAL A O 1
ATOM 816 N N . ILE A 1 99 ? -17.390 1.503 22.115 1.00 90.06 99 ILE A N 1
ATOM 817 C CA . ILE A 1 99 ? -17.555 2.658 23.012 1.00 90.06 99 ILE A CA 1
ATOM 818 C C . ILE A 1 99 ? -16.823 2.442 24.344 1.00 90.06 99 ILE A C 1
ATOM 820 O O . ILE A 1 99 ? -16.130 3.342 24.815 1.00 90.06 99 ILE A O 1
ATOM 824 N N . THR A 1 100 ? -16.928 1.254 24.950 1.00 88.56 100 THR A N 1
ATOM 825 C CA . THR A 1 100 ? -16.203 0.944 26.195 1.00 88.56 100 THR A CA 1
ATOM 826 C C . THR A 1 100 ? -14.691 0.960 26.003 1.00 88.56 100 THR A C 1
ATOM 828 O O . THR A 1 100 ? -13.973 1.438 26.875 1.00 88.56 100 THR A O 1
ATOM 831 N N . GLN A 1 101 ? -14.197 0.481 24.862 1.00 85.75 101 GLN A N 1
ATOM 832 C CA . GLN A 1 101 ? -12.769 0.430 24.578 1.00 85.75 101 GLN A CA 1
ATOM 833 C C . GLN A 1 101 ? -12.187 1.828 24.347 1.00 85.75 101 GLN A C 1
ATOM 835 O O . GLN A 1 101 ? -11.106 2.112 24.852 1.00 85.75 101 GLN A O 1
ATOM 840 N N . ILE A 1 102 ? -12.935 2.714 23.683 1.00 84.38 102 ILE A N 1
ATOM 841 C CA . ILE A 1 102 ? -12.556 4.124 23.517 1.00 84.38 102 ILE A CA 1
ATOM 842 C C . ILE A 1 102 ? -12.599 4.853 24.867 1.00 84.38 102 ILE A C 1
ATOM 844 O O . ILE A 1 102 ? -11.628 5.497 25.245 1.00 84.38 102 ILE A O 1
ATOM 848 N N . LYS A 1 103 ? -13.666 4.683 25.658 1.00 80.50 103 LYS A N 1
ATOM 849 C CA . LYS A 1 103 ? -13.796 5.332 26.976 1.00 80.50 103 LYS A CA 1
ATOM 850 C C . LYS A 1 103 ? -12.716 4.893 27.973 1.00 80.50 103 LYS A C 1
ATOM 852 O O . LYS A 1 103 ? -12.287 5.677 28.811 1.00 80.50 103 LYS A O 1
ATOM 857 N N . ASN A 1 104 ? -12.277 3.637 27.899 1.00 67.50 104 ASN A N 1
ATOM 858 C CA . ASN A 1 104 ? -11.191 3.122 28.736 1.00 67.50 104 ASN A CA 1
ATOM 859 C C . ASN A 1 104 ? -9.798 3.537 28.228 1.00 67.50 104 ASN A C 1
ATOM 861 O O . ASN A 1 104 ? -8.828 3.411 28.971 1.00 67.50 104 ASN A O 1
ATOM 865 N N . GLN A 1 105 ? -9.685 4.034 26.992 1.00 65.00 105 GLN A N 1
ATOM 866 C CA . GLN A 1 105 ? -8.447 4.578 26.431 1.00 65.00 105 GLN A CA 1
ATOM 867 C C . GLN A 1 105 ? -8.189 6.031 26.874 1.00 65.00 105 GLN A C 1
ATOM 869 O O . GLN A 1 105 ? -7.045 6.480 26.832 1.00 65.00 105 GLN A O 1
ATOM 874 N N . ASP A 1 106 ? -9.207 6.722 27.397 1.00 60.47 106 ASP A N 1
ATOM 875 C CA . ASP A 1 106 ? -9.083 8.044 28.029 1.00 60.47 106 ASP A CA 1
ATOM 876 C C . ASP A 1 106 ? -8.432 7.997 29.426 1.00 60.47 106 ASP A C 1
ATOM 878 O O . ASP A 1 106 ? -8.366 9.018 30.114 1.00 60.47 106 ASP A O 1
ATOM 882 N N . SER A 1 107 ? -7.932 6.836 29.882 1.00 62.34 107 SER A N 1
ATOM 883 C CA . SER A 1 107 ? -7.100 6.784 31.086 1.00 62.34 107 SER A CA 1
ATOM 884 C C . SER A 1 107 ? -5.842 7.612 30.835 1.00 62.34 107 SER A C 1
ATOM 886 O O . SER A 1 107 ? -4.974 7.205 30.062 1.00 62.34 107 SER A O 1
ATOM 888 N N . GLU A 1 108 ? -5.816 8.789 31.459 1.00 64.06 108 GLU A N 1
ATOM 889 C CA . GLU A 1 108 ? -4.824 9.852 31.344 1.00 64.06 108 GLU A CA 1
ATOM 890 C C . GLU A 1 108 ? -3.468 9.333 30.862 1.00 64.06 108 GLU A C 1
ATOM 892 O O . GLU A 1 108 ? -2.738 8.668 31.605 1.00 64.06 108 GLU A O 1
ATOM 897 N N . SER A 1 109 ? -3.122 9.633 29.601 1.00 61.12 109 SER A N 1
ATOM 898 C CA . SER A 1 109 ? -1.761 9.425 29.110 1.00 61.12 109 SER A CA 1
ATOM 899 C C . SER A 1 109 ? -0.829 10.002 30.167 1.00 61.12 109 SER A C 1
ATOM 901 O O . SER A 1 109 ? -0.979 11.178 30.507 1.00 61.12 109 SER A O 1
ATOM 903 N N . LYS A 1 110 ? 0.064 9.190 30.744 1.00 70.19 110 LYS A N 1
ATOM 904 C CA . LYS A 1 110 ? 0.963 9.621 31.819 1.00 70.19 110 LYS A CA 1
ATOM 905 C C . LYS A 1 110 ? 1.889 10.709 31.279 1.00 70.19 110 LYS A C 1
ATOM 907 O O . LYS A 1 110 ? 3.001 10.436 30.835 1.00 70.19 110 LYS A O 1
ATOM 912 N N . VAL A 1 111 ? 1.417 11.951 31.295 1.00 71.19 111 VAL A N 1
ATOM 913 C CA . VAL A 1 111 ? 2.163 13.128 30.873 1.00 71.19 111 VAL A CA 1
ATOM 914 C C . VAL A 1 111 ? 3.190 13.409 31.951 1.00 71.19 111 VAL A C 1
ATOM 916 O O . VAL A 1 111 ? 2.921 14.029 32.981 1.00 71.19 111 VAL A O 1
ATOM 919 N N . ILE A 1 112 ? 4.400 12.903 31.730 1.00 73.62 112 ILE A N 1
ATOM 920 C CA . ILE A 1 112 ? 5.544 13.239 32.564 1.00 73.62 112 ILE A CA 1
ATOM 921 C C . ILE A 1 112 ? 5.918 14.681 32.221 1.00 73.62 112 ILE A C 1
ATOM 923 O O . ILE A 1 112 ? 6.412 14.971 31.132 1.00 73.62 112 ILE A O 1
ATOM 927 N N . LYS A 1 113 ? 5.681 15.609 33.151 1.00 76.69 113 LYS A N 1
ATOM 928 C CA . LYS A 1 113 ? 6.152 16.992 33.022 1.00 76.69 113 LYS A CA 1
ATOM 929 C C . LYS A 1 113 ? 7.682 16.988 33.099 1.00 76.69 113 LYS A C 1
ATOM 931 O O . LYS A 1 113 ? 8.257 16.839 34.177 1.00 76.69 113 LYS A O 1
ATOM 936 N N . VAL A 1 114 ? 8.347 17.128 31.953 1.00 74.56 114 VAL A N 1
ATOM 937 C CA . VAL A 1 114 ? 9.809 17.232 31.865 1.00 74.56 114 VAL A CA 1
ATOM 938 C C . VAL A 1 114 ? 10.279 18.553 32.479 1.00 74.56 114 VAL A C 1
ATOM 940 O O . VAL A 1 114 ? 10.184 19.626 31.888 1.00 74.56 114 VAL A O 1
ATOM 943 N N . GLN A 1 115 ? 10.772 18.489 33.714 1.00 71.50 115 GLN A N 1
ATOM 944 C CA . GLN A 1 115 ? 11.316 19.648 34.417 1.00 71.50 115 GLN A CA 1
ATOM 945 C C . GLN A 1 115 ? 12.789 19.852 34.055 1.00 71.50 115 GLN A C 1
ATOM 947 O O . GLN A 1 115 ? 13.697 19.195 34.556 1.00 71.50 115 GLN A O 1
ATOM 952 N N . PHE A 1 116 ? 13.037 20.815 33.179 1.00 66.62 116 PHE A N 1
ATOM 953 C CA . PHE A 1 116 ? 14.353 21.114 32.623 1.00 66.62 116 PHE A CA 1
ATOM 954 C C . PHE A 1 116 ? 15.272 21.932 33.555 1.00 66.62 116 PHE A C 1
ATOM 956 O O . PHE A 1 116 ? 15.945 22.867 33.119 1.00 66.62 116 PHE A O 1
ATOM 963 N N . ARG A 1 117 ? 15.334 21.587 34.848 1.00 73.31 117 ARG A N 1
ATOM 964 C CA . ARG A 1 117 ? 16.100 22.344 35.861 1.00 73.31 117 ARG A CA 1
ATOM 965 C C . ARG A 1 117 ? 17.608 22.381 35.588 1.00 73.31 117 ARG A C 1
ATOM 967 O O . ARG A 1 117 ? 18.270 23.347 35.949 1.00 73.31 117 ARG A O 1
ATOM 974 N N . TYR A 1 118 ? 18.135 21.382 34.885 1.00 76.06 118 TYR A N 1
ATOM 975 C CA . TYR A 1 118 ? 19.567 21.251 34.607 1.00 76.06 118 TYR A CA 1
ATOM 976 C C . TYR A 1 118 ? 19.987 21.719 33.208 1.00 76.06 118 TYR A C 1
ATOM 978 O O . TYR A 1 118 ? 21.156 21.587 32.858 1.00 76.06 118 TYR A O 1
ATOM 986 N N . ARG A 1 119 ? 19.085 22.329 32.416 1.00 77.94 119 ARG A N 1
ATOM 987 C CA . ARG A 1 119 ? 19.436 22.853 31.077 1.00 77.94 119 ARG A CA 1
ATOM 988 C C . ARG A 1 119 ? 20.605 23.836 31.116 1.00 77.94 119 ARG A C 1
ATOM 990 O O . ARG A 1 119 ? 21.436 23.814 30.217 1.00 77.94 119 ARG A O 1
ATOM 997 N N . ARG A 1 120 ? 20.704 24.652 32.171 1.00 79.50 120 ARG A N 1
ATOM 998 C CA . ARG A 1 120 ? 21.813 25.604 32.345 1.00 79.50 120 ARG A CA 1
ATOM 999 C C . ARG A 1 120 ? 23.152 24.901 32.588 1.00 79.50 120 ARG A C 1
ATOM 1001 O O . ARG A 1 120 ? 24.152 25.332 32.035 1.00 79.50 120 ARG A O 1
ATOM 1008 N N . LEU A 1 121 ? 23.167 23.801 33.346 1.00 80.19 121 LEU A N 1
ATOM 1009 C CA . LEU A 1 121 ? 24.393 23.027 33.581 1.00 80.19 121 LEU A CA 1
ATOM 1010 C C . LEU A 1 121 ? 24.841 22.283 32.316 1.00 80.19 121 LEU A C 1
ATOM 1012 O O . LEU A 1 121 ? 26.024 22.287 31.989 1.00 80.19 121 LEU A O 1
ATOM 1016 N N . ILE A 1 122 ? 23.890 21.709 31.571 1.00 84.94 122 ILE A N 1
ATOM 1017 C CA . ILE A 1 122 ? 24.171 21.012 30.306 1.00 84.94 122 ILE A CA 1
ATOM 1018 C C . ILE A 1 122 ? 24.707 21.993 29.252 1.00 84.94 122 ILE A C 1
ATOM 1020 O O . ILE A 1 122 ? 25.669 21.676 28.559 1.00 84.94 122 ILE A O 1
ATOM 1024 N N . ALA A 1 123 ? 24.137 23.200 29.165 1.00 86.12 123 ALA A N 1
ATOM 1025 C CA . ALA A 1 123 ? 24.602 24.229 28.236 1.00 86.12 123 ALA A CA 1
ATOM 1026 C C . ALA A 1 123 ? 26.058 24.645 28.507 1.00 86.12 123 ALA A C 1
ATOM 1028 O O . ALA A 1 123 ? 26.843 24.750 27.570 1.00 86.12 123 ALA A O 1
ATOM 1029 N N . VAL A 1 124 ? 26.443 24.817 29.778 1.00 89.19 124 VAL A N 1
ATOM 1030 C CA . VAL A 1 124 ? 27.829 25.157 30.150 1.00 89.19 124 VAL A CA 1
ATOM 1031 C C . VAL A 1 124 ? 28.797 24.034 29.768 1.00 89.19 124 VAL A C 1
ATOM 1033 O O . VAL A 1 124 ? 29.831 24.306 29.164 1.00 89.19 124 VAL A O 1
ATOM 1036 N N . ALA A 1 125 ? 28.454 22.773 30.048 1.00 88.31 125 ALA A N 1
ATOM 1037 C CA . ALA A 1 125 ? 29.297 21.636 29.671 1.00 88.31 125 ALA A CA 1
ATOM 1038 C C . ALA A 1 125 ? 29.477 21.526 28.144 1.00 88.31 125 ALA A C 1
ATOM 1040 O O . ALA A 1 125 ? 30.588 21.296 27.668 1.00 88.31 125 ALA A O 1
ATOM 1041 N N . ALA A 1 126 ? 28.408 21.754 27.372 1.00 89.12 126 ALA A N 1
ATOM 1042 C CA . ALA A 1 126 ? 28.464 21.757 25.912 1.00 89.12 126 ALA A CA 1
ATOM 1043 C C . ALA A 1 126 ? 29.362 22.878 25.365 1.00 89.12 126 ALA A C 1
ATOM 1045 O O . ALA A 1 126 ? 30.133 22.632 24.442 1.00 89.12 126 ALA A O 1
ATOM 1046 N N . MET A 1 127 ? 29.323 24.079 25.955 1.00 90.56 127 MET A N 1
ATOM 1047 C CA . MET A 1 127 ? 30.217 25.174 25.558 1.00 90.56 127 MET A CA 1
ATOM 1048 C C . MET A 1 127 ? 31.687 24.835 25.811 1.00 90.56 127 MET A C 1
ATOM 1050 O O . MET A 1 127 ? 32.524 25.082 24.949 1.00 90.56 127 MET A O 1
ATOM 1054 N N . VAL A 1 128 ? 32.006 24.226 26.958 1.00 91.69 128 VAL A N 1
ATOM 1055 C CA . VAL A 1 128 ? 33.382 23.808 27.271 1.00 91.69 128 VAL A CA 1
ATOM 1056 C C . VAL A 1 128 ? 33.870 22.753 26.276 1.00 91.69 128 VAL A C 1
ATOM 1058 O O . VAL A 1 128 ? 34.965 22.890 25.733 1.00 91.69 128 VAL A O 1
ATOM 1061 N N . LEU A 1 129 ? 33.048 21.742 25.970 1.00 92.50 129 LEU A N 1
ATOM 1062 C CA . LEU A 1 129 ? 33.385 20.729 24.964 1.00 92.50 129 LEU A CA 1
ATOM 1063 C C . LEU A 1 129 ? 33.536 21.327 23.563 1.00 92.50 129 LEU A C 1
ATOM 1065 O O . LEU A 1 129 ? 34.440 20.929 22.834 1.00 92.50 129 LEU A O 1
ATOM 1069 N N . PHE A 1 130 ? 32.700 22.299 23.196 1.00 92.25 130 PHE A N 1
ATOM 1070 C CA . PHE A 1 130 ? 32.790 22.969 21.903 1.00 92.25 130 PHE A CA 1
ATOM 1071 C C . PHE A 1 130 ? 34.078 23.786 21.780 1.00 9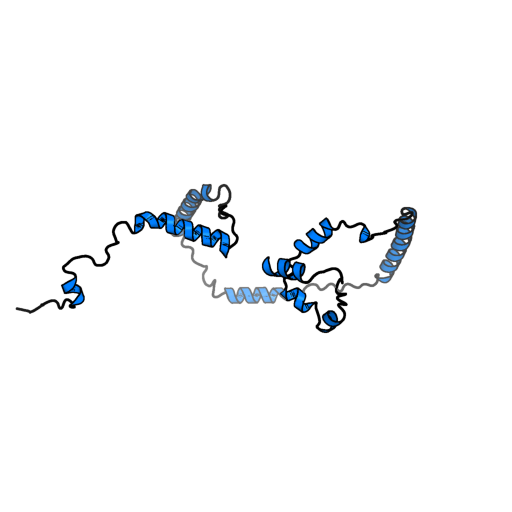2.25 130 PHE A C 1
ATOM 1073 O O . PHE A 1 130 ? 34.755 23.698 20.765 1.00 92.25 130 PHE A O 1
ATOM 1080 N N . ILE A 1 131 ? 34.468 24.523 22.825 1.00 91.19 131 ILE A N 1
ATOM 1081 C CA . ILE A 1 131 ? 35.709 25.312 22.840 1.00 91.19 131 ILE A CA 1
ATOM 1082 C C . ILE A 1 131 ? 36.936 24.397 22.755 1.00 91.19 131 ILE A C 1
ATOM 1084 O O . ILE A 1 131 ? 37.829 24.643 21.946 1.00 91.19 131 ILE A O 1
ATOM 1088 N N . VAL A 1 132 ? 36.973 23.320 23.546 1.00 89.44 132 VAL A N 1
ATOM 1089 C CA . VAL A 1 132 ? 38.082 22.350 23.532 1.00 89.44 132 VAL A CA 1
ATOM 1090 C C . VAL A 1 132 ? 38.146 21.608 22.194 1.00 89.44 132 VAL A C 1
ATOM 1092 O O . VAL A 1 132 ? 39.220 21.493 21.603 1.00 89.44 132 VAL A O 1
ATOM 1095 N N . GLY A 1 133 ? 37.000 21.159 21.677 1.00 87.50 133 GLY A N 1
ATOM 1096 C CA . GLY A 1 133 ? 36.899 20.500 20.376 1.00 87.50 133 GLY A CA 1
ATOM 1097 C C . GLY A 1 133 ? 37.301 21.418 19.222 1.00 87.50 133 GLY A C 1
ATOM 1098 O O . GLY A 1 133 ? 38.056 21.005 18.347 1.00 87.50 133 GLY A O 1
ATOM 1099 N N . PHE A 1 134 ? 36.881 22.684 19.246 1.00 85.62 134 PHE A N 1
ATOM 1100 C CA . PHE A 1 134 ? 37.248 23.677 18.236 1.00 85.62 134 PHE A CA 1
ATOM 1101 C C . PHE A 1 134 ? 38.747 23.989 18.258 1.00 85.62 134 PHE A C 1
ATOM 1103 O O . PHE A 1 134 ? 39.369 24.109 17.205 1.00 85.62 134 PHE A O 1
ATOM 1110 N N . TYR A 1 135 ? 39.353 24.064 19.447 1.00 85.94 135 TYR A N 1
ATOM 1111 C CA . TYR A 1 135 ? 40.794 24.273 19.580 1.00 85.94 135 TYR A CA 1
ATOM 1112 C C . TYR A 1 135 ? 41.599 23.090 19.022 1.00 85.94 135 TYR A C 1
ATOM 1114 O O . TYR A 1 135 ? 42.601 23.291 18.336 1.00 85.94 135 TYR A O 1
ATOM 1122 N N . PHE A 1 136 ? 41.125 21.861 19.249 1.00 81.00 136 PHE A N 1
ATOM 1123 C CA . PHE A 1 136 ? 41.708 20.648 18.673 1.00 81.00 136 PHE A CA 1
ATOM 1124 C C . PHE A 1 136 ? 41.549 20.601 17.143 1.00 81.00 136 PHE A C 1
ATOM 1126 O O . PHE A 1 136 ? 42.519 20.329 16.440 1.00 81.00 136 PHE A O 1
ATOM 1133 N N . LEU A 1 137 ? 40.372 20.956 16.614 1.00 75.50 137 LEU A N 1
ATOM 1134 C CA . LEU A 1 137 ? 40.127 21.048 15.167 1.00 75.50 137 LEU A CA 1
ATOM 1135 C C . LEU A 1 137 ? 40.991 22.122 14.492 1.00 75.50 137 LEU A C 1
ATOM 1137 O O . LEU A 1 137 ? 41.492 21.902 13.390 1.00 75.50 137 LEU A O 1
ATOM 1141 N N . ARG A 1 138 ? 41.207 23.272 15.144 1.00 75.44 138 ARG A N 1
ATOM 1142 C CA . ARG A 1 138 ? 42.058 24.341 14.600 1.00 75.44 138 ARG A CA 1
ATOM 1143 C C . ARG A 1 138 ? 43.532 23.938 14.535 1.00 75.44 138 ARG A C 1
ATOM 1145 O O . ARG A 1 138 ? 44.240 24.412 13.658 1.00 75.44 138 ARG A O 1
ATOM 1152 N N . ASN A 1 139 ? 43.985 23.051 15.422 1.00 69.12 139 ASN A N 1
ATOM 1153 C CA . ASN A 1 139 ? 45.350 22.519 15.395 1.00 69.12 139 ASN A CA 1
ATOM 1154 C C . ASN A 1 139 ? 45.587 21.493 14.266 1.00 69.12 139 ASN A C 1
ATOM 1156 O O . ASN A 1 139 ? 46.733 21.174 13.972 1.00 69.12 139 ASN A O 1
ATOM 1160 N N . ILE A 1 140 ? 44.526 20.967 13.643 1.00 66.31 140 ILE A N 1
ATOM 1161 C CA . ILE A 1 140 ? 44.616 19.931 12.598 1.00 66.31 140 ILE A CA 1
ATOM 1162 C C . ILE A 1 140 ? 44.505 20.525 11.183 1.00 66.31 140 ILE A C 1
ATOM 1164 O O . ILE A 1 140 ? 44.984 19.918 10.231 1.00 66.31 140 ILE A O 1
ATOM 1168 N N . ASN A 1 141 ? 43.948 21.730 11.030 1.00 59.59 141 ASN A N 1
ATOM 1169 C CA . ASN A 1 141 ? 43.682 22.329 9.721 1.00 59.59 141 ASN A CA 1
ATOM 1170 C C . ASN A 1 141 ? 44.549 23.569 9.469 1.00 59.59 141 ASN A C 1
ATOM 1172 O O . ASN A 1 141 ? 44.094 24.705 9.611 1.00 59.59 141 ASN A O 1
ATOM 1176 N N . SER A 1 142 ? 45.795 23.355 9.048 1.00 58.06 142 SER A N 1
ATOM 1177 C CA . SER A 1 142 ? 46.537 24.388 8.323 1.00 58.06 142 SER A CA 1
ATOM 1178 C C . SER A 1 142 ? 45.944 24.512 6.917 1.00 58.06 142 SER A C 1
ATOM 1180 O O . SER A 1 142 ? 46.076 23.595 6.114 1.00 58.06 142 SER A O 1
ATOM 1182 N N . SER A 1 143 ? 45.294 25.651 6.652 1.00 57.50 143 SER A N 1
ATOM 1183 C CA . SER A 1 143 ? 44.941 26.197 5.327 1.00 57.50 143 SER A CA 1
ATOM 1184 C C . SER A 1 143 ? 44.201 25.260 4.358 1.00 57.50 143 SER A C 1
ATOM 1186 O O . SER A 1 143 ? 44.813 24.602 3.525 1.00 57.50 143 SER A O 1
ATOM 1188 N N . VAL A 1 144 ? 42.865 25.314 4.385 1.00 58.72 144 VAL A N 1
ATOM 1189 C CA . VAL A 1 144 ? 42.028 24.989 3.218 1.00 58.72 144 VAL A CA 1
ATOM 1190 C C . VAL A 1 144 ? 41.569 26.317 2.619 1.00 58.72 144 VAL A C 1
ATOM 1192 O O . VAL A 1 144 ? 40.701 26.987 3.176 1.00 58.72 144 VAL A O 1
ATOM 1195 N N . SER A 1 145 ? 42.204 26.738 1.529 1.00 58.88 145 SER A N 1
ATOM 1196 C CA . SER A 1 145 ? 41.709 27.805 0.658 1.00 58.88 145 SER A CA 1
ATOM 1197 C C . SER A 1 145 ? 40.681 27.199 -0.298 1.00 58.88 145 SER A C 1
ATOM 1199 O O . SER A 1 145 ? 41.035 26.372 -1.136 1.00 58.88 145 SER A O 1
ATOM 1201 N N . ASN A 1 146 ? 39.412 27.580 -0.154 1.00 61.19 146 ASN A N 1
ATOM 1202 C CA . ASN A 1 146 ? 38.356 27.221 -1.100 1.00 61.19 146 ASN A CA 1
ATOM 1203 C C . ASN A 1 146 ? 38.288 28.282 -2.204 1.00 61.19 146 ASN A C 1
ATOM 1205 O O . ASN A 1 146 ? 37.435 29.165 -2.150 1.00 61.19 146 ASN A O 1
ATOM 1209 N N . ASP A 1 147 ? 39.165 28.187 -3.199 1.00 56.75 147 ASP A N 1
ATOM 1210 C CA . ASP A 1 147 ? 39.055 28.990 -4.421 1.00 56.75 147 ASP A CA 1
ATOM 1211 C C . ASP A 1 147 ? 38.285 28.185 -5.476 1.00 56.75 147 ASP A C 1
ATOM 1213 O O . ASP A 1 147 ? 38.867 27.584 -6.376 1.00 56.75 147 ASP A O 1
ATOM 1217 N N . PHE A 1 148 ? 36.958 28.125 -5.341 1.00 64.94 148 PHE A N 1
ATOM 1218 C CA . PHE A 1 148 ? 36.096 27.630 -6.417 1.00 64.94 148 PHE A CA 1
ATOM 1219 C C . PHE A 1 148 ? 35.903 28.762 -7.430 1.00 64.94 148 PHE A C 1
ATOM 1221 O O . PHE A 1 148 ? 35.264 29.769 -7.119 1.00 64.94 148 PHE A O 1
ATOM 1228 N N . ASN A 1 149 ? 36.486 28.625 -8.621 1.00 66.88 149 ASN A N 1
ATOM 1229 C CA . ASN A 1 149 ? 36.382 29.612 -9.692 1.0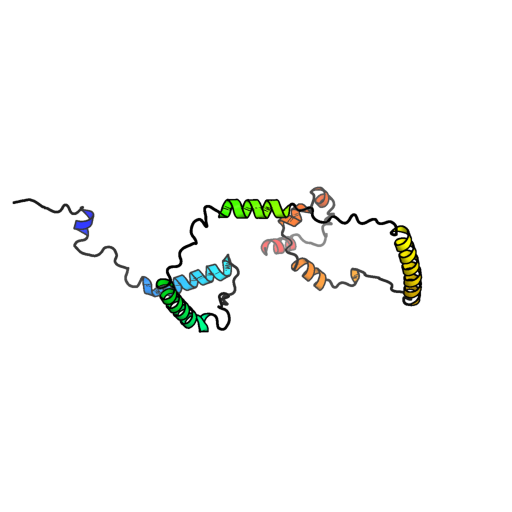0 66.88 149 ASN A CA 1
ATOM 1230 C C . ASN A 1 149 ? 35.577 29.022 -10.855 1.00 66.88 149 ASN A C 1
ATOM 1232 O O . ASN A 1 149 ? 35.945 27.980 -11.392 1.00 66.88 149 ASN A O 1
ATOM 1236 N N . LEU A 1 150 ? 34.494 29.699 -11.251 1.00 68.38 150 LEU A N 1
ATOM 1237 C CA . LEU A 1 150 ? 33.643 29.300 -12.379 1.00 68.38 150 LEU A CA 1
ATOM 1238 C C . LEU A 1 150 ? 34.403 29.235 -13.712 1.00 68.38 150 LEU A C 1
ATOM 1240 O O . LEU A 1 150 ? 33.952 28.545 -14.614 1.00 68.38 150 LEU A O 1
ATOM 1244 N N . SER A 1 151 ? 35.569 29.883 -13.828 1.00 71.56 151 SER A N 1
ATOM 1245 C CA . SER A 1 151 ? 36.430 29.780 -15.014 1.00 71.56 151 SER A CA 1
ATOM 1246 C C . SER A 1 151 ? 37.134 28.428 -15.172 1.00 71.56 151 SER A C 1
ATOM 1248 O O . SER A 1 151 ? 37.826 28.221 -16.163 1.00 71.56 151 SER A O 1
ATOM 1250 N N . GLN A 1 152 ? 37.026 27.539 -14.182 1.00 75.56 152 GLN A N 1
ATOM 1251 C CA . GLN A 1 152 ? 37.594 26.188 -14.222 1.00 75.56 152 GLN A CA 1
ATOM 1252 C C . GLN A 1 152 ? 36.575 25.133 -14.668 1.00 75.56 152 GLN A C 1
ATOM 1254 O O . GLN A 1 152 ? 36.905 23.951 -14.698 1.00 75.56 152 GLN A O 1
ATOM 1259 N N . ILE A 1 153 ? 35.338 25.543 -14.949 1.00 82.88 153 ILE A N 1
ATOM 1260 C CA . ILE A 1 153 ? 34.296 24.660 -15.463 1.00 82.88 153 ILE A CA 1
ATOM 1261 C C . ILE A 1 153 ? 34.360 24.725 -16.989 1.00 82.88 153 ILE A C 1
ATOM 1263 O O . ILE A 1 153 ? 34.295 25.813 -17.555 1.00 82.88 153 ILE A O 1
ATOM 1267 N N . ASP A 1 154 ? 34.501 23.570 -17.636 1.00 83.19 154 ASP A N 1
ATOM 1268 C CA . ASP A 1 154 ? 34.561 23.480 -19.095 1.00 83.19 154 ASP A CA 1
ATOM 1269 C C . ASP A 1 154 ? 33.202 23.820 -19.721 1.00 83.19 154 ASP A C 1
ATOM 1271 O O . ASP A 1 154 ? 32.154 23.383 -19.231 1.00 83.19 154 ASP A O 1
ATOM 1275 N N . ASP A 1 155 ? 33.221 24.531 -20.850 1.00 84.06 155 ASP A N 1
ATOM 1276 C CA . ASP A 1 155 ? 32.011 24.945 -21.574 1.00 84.06 155 ASP A CA 1
ATOM 1277 C C . ASP A 1 155 ? 31.112 23.751 -21.933 1.00 84.06 155 ASP A C 1
ATOM 1279 O O . ASP A 1 155 ? 29.891 23.847 -21.864 1.00 84.06 155 ASP A O 1
ATOM 1283 N N . GLU A 1 156 ? 31.701 22.591 -22.238 1.00 79.75 156 GLU A N 1
ATOM 1284 C CA . GLU A 1 156 ? 30.972 21.351 -22.532 1.00 79.75 156 GLU A CA 1
ATOM 1285 C C . GLU A 1 156 ? 30.109 20.895 -21.346 1.00 79.75 156 GLU A C 1
ATOM 1287 O O . GLU A 1 156 ? 28.949 20.525 -21.520 1.00 79.75 156 GLU A O 1
ATOM 1292 N N . THR A 1 157 ? 30.629 21.016 -20.123 1.00 80.81 157 THR A N 1
ATOM 1293 C CA . THR A 1 157 ? 29.893 20.654 -18.904 1.00 80.81 157 THR A CA 1
ATOM 1294 C C . THR A 1 157 ? 28.799 21.665 -18.566 1.00 80.81 157 THR A C 1
ATOM 1296 O O . THR A 1 157 ? 27.748 21.284 -18.051 1.00 80.81 157 THR A O 1
ATOM 1299 N N . LEU A 1 158 ? 29.006 22.945 -18.895 1.00 80.06 158 LEU A N 1
ATOM 1300 C CA . LEU A 1 158 ? 27.972 23.974 -18.773 1.00 80.06 158 LEU A CA 1
ATOM 1301 C C . LEU A 1 158 ? 26.848 23.746 -19.783 1.00 80.06 158 LEU A C 1
ATOM 1303 O O . LEU A 1 158 ? 25.677 23.862 -19.426 1.00 80.06 158 LEU A O 1
ATOM 1307 N N . ILE A 1 159 ? 27.191 23.383 -21.019 1.00 79.62 159 ILE A N 1
ATOM 1308 C CA . ILE A 1 159 ? 26.220 23.071 -22.069 1.00 79.62 159 ILE A CA 1
ATOM 1309 C C . ILE A 1 159 ? 25.417 21.828 -21.686 1.00 79.62 159 ILE A C 1
ATOM 1311 O O . ILE A 1 159 ? 24.194 21.850 -21.782 1.00 79.62 159 ILE A O 1
ATOM 1315 N N . GLU A 1 160 ? 26.065 20.772 -21.192 1.00 81.75 160 GLU A N 1
ATOM 1316 C CA . GLU A 1 160 ? 25.375 19.566 -20.723 1.00 81.75 160 GLU A CA 1
ATOM 1317 C C . GLU A 1 160 ? 24.474 19.851 -19.511 1.00 81.75 160 GLU A C 1
ATOM 1319 O O . GLU A 1 160 ? 23.343 19.365 -19.437 1.00 81.75 160 GLU A O 1
ATOM 1324 N N . PHE A 1 161 ? 24.918 20.703 -18.585 1.00 81.50 161 PHE A N 1
ATOM 1325 C CA . PHE A 1 161 ? 24.090 21.152 -17.470 1.00 81.50 161 PHE A CA 1
ATOM 1326 C C . PHE A 1 161 ? 22.854 21.930 -17.945 1.00 81.50 161 PHE A C 1
ATOM 1328 O O . PHE A 1 161 ? 21.750 21.665 -17.483 1.00 81.50 161 PHE A O 1
ATOM 1335 N N . VAL A 1 162 ? 23.009 22.855 -18.894 1.00 78.25 162 VAL A N 1
ATOM 1336 C CA . VAL A 1 162 ? 21.883 23.626 -19.446 1.00 78.25 162 VAL A CA 1
ATOM 1337 C C . VAL A 1 162 ? 20.949 22.739 -20.273 1.00 78.25 162 VAL A C 1
ATOM 1339 O O . VAL A 1 162 ? 19.739 22.894 -20.178 1.00 78.25 162 VAL A O 1
ATOM 1342 N N . ALA A 1 163 ? 21.484 21.790 -21.041 1.00 76.19 163 ALA A N 1
ATOM 1343 C CA . ALA A 1 163 ? 20.699 20.894 -21.888 1.00 76.19 163 ALA A CA 1
ATOM 1344 C C . ALA A 1 163 ? 19.965 19.798 -21.099 1.00 76.19 163 ALA A C 1
ATOM 1346 O O . ALA A 1 163 ? 18.923 19.317 -21.537 1.00 76.19 163 ALA A O 1
ATOM 1347 N N . SER A 1 164 ? 20.506 19.382 -19.949 1.00 73.88 164 SER A N 1
ATOM 1348 C CA . SER A 1 164 ? 19.843 18.434 -19.041 1.00 73.88 164 SER A CA 1
ATOM 1349 C C . SER A 1 164 ? 18.750 19.082 -18.191 1.00 73.88 164 SER A C 1
ATOM 1351 O O . SER A 1 164 ? 17.896 18.381 -17.646 1.00 73.88 164 SER A O 1
ATOM 1353 N N . GLN A 1 165 ? 18.758 20.409 -18.085 1.00 71.69 165 GLN A N 1
ATOM 1354 C CA . GLN A 1 165 ? 17.682 21.167 -17.472 1.00 71.69 165 GLN A CA 1
ATOM 1355 C C . GLN A 1 165 ? 16.565 21.347 -18.504 1.00 71.69 165 GLN A C 1
ATOM 1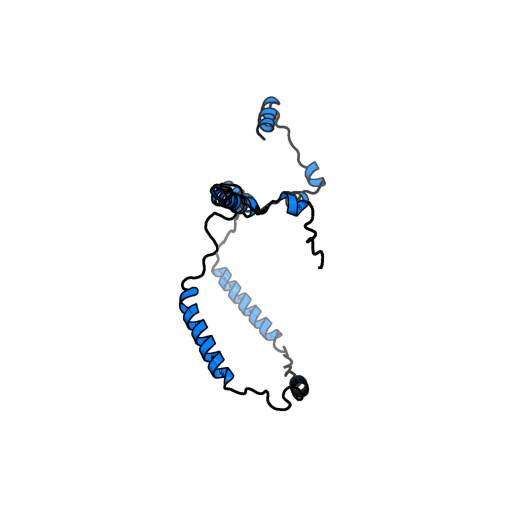357 O O . GLN A 1 165 ? 16.780 21.905 -19.575 1.00 71.69 165 GLN A O 1
ATOM 1362 N N . ASP A 1 166 ? 15.360 20.888 -18.169 1.00 65.00 166 ASP A N 1
ATOM 1363 C CA . ASP A 1 166 ? 14.160 21.024 -19.005 1.00 65.00 166 ASP A CA 1
ATOM 1364 C C . ASP A 1 166 ? 13.668 22.485 -18.936 1.00 65.00 166 ASP A C 1
ATOM 1366 O O . ASP A 1 166 ? 12.723 22.841 -18.225 1.00 65.00 166 ASP A O 1
ATOM 1370 N N . LEU A 1 167 ? 14.426 23.388 -19.564 1.00 63.12 167 LEU A N 1
ATOM 1371 C CA . LEU A 1 167 ? 14.122 24.812 -19.626 1.00 63.12 167 LEU A CA 1
ATOM 1372 C C . LEU A 1 167 ? 13.010 25.028 -20.653 1.00 63.12 167 LEU A C 1
ATOM 1374 O O . LEU A 1 167 ? 13.252 25.418 -21.794 1.00 63.12 167 LEU A O 1
ATOM 1378 N N . ASP A 1 168 ? 11.773 24.778 -20.236 1.00 61.19 168 ASP A N 1
ATOM 1379 C CA . ASP A 1 168 ? 10.602 25.146 -21.021 1.00 61.19 168 ASP A CA 1
ATOM 1380 C C . ASP A 1 168 ? 10.630 26.653 -21.328 1.00 61.19 168 ASP A C 1
ATOM 1382 O O . ASP A 1 168 ? 10.744 27.490 -20.428 1.00 61.19 168 ASP A O 1
ATOM 1386 N N . LEU A 1 169 ? 10.458 27.023 -22.603 1.00 54.62 169 LEU A N 1
ATOM 1387 C CA . LEU A 1 169 ? 10.374 28.423 -23.059 1.00 54.62 169 LEU A CA 1
ATOM 1388 C C . LEU A 1 169 ? 9.294 29.232 -22.311 1.00 54.62 169 LEU A C 1
ATOM 1390 O O . LEU A 1 169 ? 9.383 30.456 -22.220 1.00 54.62 169 LEU A O 1
ATOM 1394 N N . GLN A 1 170 ? 8.297 28.553 -21.735 1.00 54.84 170 GLN A N 1
ATOM 1395 C CA . GLN A 1 170 ? 7.272 29.160 -20.882 1.00 54.84 170 GLN A CA 1
ATOM 1396 C C . GLN A 1 170 ? 7.833 29.633 -19.529 1.00 54.84 170 GLN A C 1
ATOM 1398 O O . GLN A 1 170 ? 7.451 30.706 -19.074 1.00 54.84 170 GLN A O 1
ATOM 1403 N N . ASN A 1 171 ? 8.797 28.915 -18.941 1.00 56.09 171 ASN A N 1
ATOM 1404 C CA . ASN A 1 171 ? 9.501 29.337 -17.722 1.00 56.09 171 ASN A CA 1
ATOM 1405 C C . ASN A 1 171 ? 10.520 30.450 -18.013 1.00 56.09 171 ASN A C 1
ATOM 1407 O O . ASN A 1 171 ? 10.766 31.309 -17.171 1.00 56.09 171 ASN A O 1
ATOM 1411 N N . PHE A 1 172 ? 11.099 30.474 -19.217 1.00 57.56 172 PHE A N 1
ATOM 1412 C CA . PHE A 1 172 ? 12.023 31.537 -19.625 1.00 57.56 172 PHE A CA 1
ATOM 1413 C C . PHE A 1 172 ? 11.316 32.898 -19.738 1.00 57.56 172 PHE A C 1
ATOM 1415 O O . PHE A 1 172 ? 11.856 33.920 -19.318 1.00 57.56 172 PHE A O 1
ATOM 1422 N N . SER A 1 173 ? 10.068 32.896 -20.222 1.00 56.19 173 SER A N 1
ATOM 1423 C CA . SER A 1 173 ? 9.190 34.074 -20.241 1.00 56.19 173 SER A CA 1
ATOM 1424 C C . SER A 1 173 ? 8.786 34.565 -18.846 1.00 56.19 173 SER A C 1
ATOM 1426 O O . SER A 1 173 ? 8.406 35.723 -18.717 1.00 56.19 173 SER A O 1
ATOM 1428 N N . GLU A 1 174 ? 8.824 33.711 -17.821 1.00 60.22 174 GLU A N 1
ATOM 1429 C CA . GLU A 1 174 ? 8.480 34.081 -16.440 1.00 60.22 174 GLU A CA 1
ATOM 1430 C C . GLU A 1 174 ? 9.671 34.723 -15.702 1.00 60.22 174 GLU A C 1
ATOM 1432 O O . GLU A 1 174 ? 9.488 35.471 -14.744 1.00 60.22 174 GLU A O 1
ATOM 1437 N N . ILE A 1 175 ? 10.896 34.465 -16.175 1.00 59.94 175 ILE A N 1
ATOM 1438 C CA . ILE A 1 175 ? 12.148 35.008 -15.622 1.00 59.94 175 ILE A CA 1
ATOM 1439 C C . ILE A 1 175 ? 12.573 36.298 -16.350 1.00 59.94 175 ILE A C 1
ATOM 1441 O O . ILE A 1 175 ? 13.232 37.155 -15.760 1.00 59.94 175 ILE A O 1
ATOM 1445 N N . MET A 1 176 ? 12.197 36.454 -17.621 1.00 59.72 176 MET A N 1
ATOM 1446 C CA . MET A 1 176 ? 12.449 37.655 -18.420 1.00 59.72 176 MET A CA 1
ATOM 1447 C C . MET A 1 176 ? 11.341 38.688 -18.203 1.00 59.72 176 MET A C 1
ATOM 1449 O O . MET A 1 176 ? 10.331 38.693 -18.903 1.00 59.72 176 MET A O 1
ATOM 1453 N N . ASP A 1 177 ? 11.539 39.575 -17.231 1.00 63.62 177 ASP A N 1
ATOM 1454 C CA . ASP A 1 177 ? 10.670 40.737 -17.046 1.00 63.62 177 ASP A CA 1
ATOM 1455 C C . ASP A 1 177 ? 10.883 41.735 -18.203 1.00 63.62 177 ASP A C 1
ATOM 1457 O O . ASP A 1 177 ? 11.993 41.875 -18.725 1.00 63.62 177 ASP A O 1
ATOM 1461 N N . GLU A 1 178 ? 9.840 42.456 -18.619 1.00 56.69 178 GLU A N 1
ATOM 1462 C CA . GLU A 1 178 ? 9.853 43.314 -19.826 1.00 56.69 178 GLU A CA 1
ATOM 1463 C C . GLU A 1 178 ? 10.956 44.403 -19.770 1.00 56.69 178 GLU A C 1
ATOM 1465 O O . GLU A 1 178 ? 11.470 44.862 -20.790 1.00 56.69 178 GLU A O 1
ATOM 1470 N N . GLN A 1 179 ? 11.383 44.760 -18.554 1.00 56.03 179 GLN A N 1
ATOM 1471 C CA . GLN A 1 179 ? 12.476 45.693 -18.253 1.00 56.03 179 GLN A CA 1
ATOM 1472 C C . GLN A 1 179 ? 13.878 45.115 -18.550 1.00 56.03 179 GLN A C 1
ATOM 1474 O O . GLN A 1 179 ? 14.803 45.868 -18.852 1.00 56.03 179 GLN A O 1
ATOM 1479 N N . SER A 1 180 ? 14.062 43.791 -18.497 1.00 54.88 180 SER A N 1
ATOM 1480 C CA . SER A 1 180 ? 15.350 43.134 -18.775 1.00 54.88 180 SER A CA 1
ATOM 1481 C C . SER A 1 180 ? 15.682 43.108 -20.267 1.00 54.88 180 SER A C 1
ATOM 1483 O O . SER A 1 180 ? 16.851 43.109 -20.640 1.00 54.88 180 SER A O 1
ATOM 1485 N N . ILE A 1 181 ? 14.664 43.153 -21.130 1.00 55.09 181 ILE A N 1
ATOM 1486 C CA . ILE A 1 181 ? 14.821 43.152 -22.591 1.00 55.09 181 ILE A CA 1
ATOM 1487 C C . ILE A 1 181 ? 15.386 44.498 -23.077 1.00 55.09 181 ILE A C 1
ATOM 1489 O O . ILE A 1 181 ? 16.162 44.545 -24.029 1.00 55.09 181 ILE A O 1
ATOM 1493 N N . THR A 1 182 ? 15.059 45.599 -22.390 1.00 52.03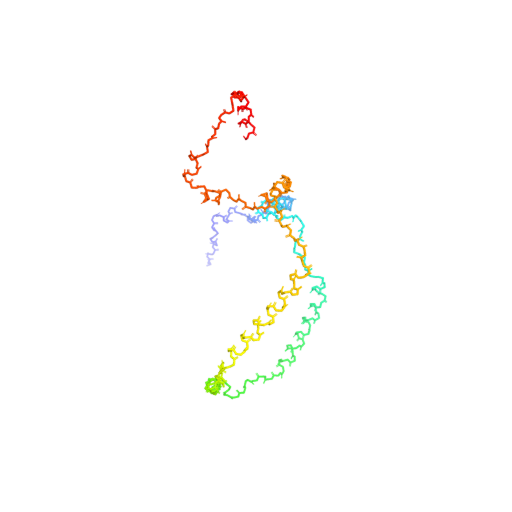 182 THR A N 1
ATOM 1494 C CA . THR A 1 182 ? 15.526 46.948 -22.758 1.00 52.03 182 THR A CA 1
ATOM 1495 C C . THR A 1 182 ? 16.997 47.225 -22.438 1.00 52.03 182 THR A C 1
ATOM 1497 O O . THR A 1 182 ? 17.566 48.158 -23.001 1.00 52.03 182 THR A O 1
ATOM 1500 N N . GLU A 1 183 ? 17.631 46.421 -21.579 1.00 53.28 183 GLU A N 1
ATOM 1501 C CA . GLU A 1 183 ? 19.062 46.535 -21.251 1.00 53.28 183 GLU A CA 1
ATOM 1502 C C . GLU A 1 183 ? 19.957 45.611 -22.092 1.00 53.28 183 GLU A C 1
ATOM 1504 O O . GLU A 1 183 ? 21.185 45.672 -21.983 1.00 53.28 183 GLU A O 1
ATOM 1509 N N . ILE A 1 184 ? 19.377 44.793 -22.980 1.00 54.16 184 ILE A N 1
ATOM 1510 C CA . ILE A 1 184 ? 20.154 44.014 -23.946 1.00 54.16 184 ILE A CA 1
ATOM 1511 C C . ILE A 1 184 ? 20.688 44.985 -25.002 1.00 54.16 184 ILE A C 1
ATOM 1513 O O . ILE A 1 184 ? 20.040 45.291 -26.001 1.00 54.16 184 ILE A O 1
ATOM 1517 N N . ASN A 1 185 ? 21.897 45.493 -24.772 1.00 53.53 185 ASN A N 1
ATOM 1518 C CA . ASN A 1 185 ? 22.636 46.259 -25.764 1.00 53.53 185 ASN A CA 1
ATOM 1519 C C . ASN A 1 185 ? 23.118 45.307 -26.863 1.00 53.53 185 ASN A C 1
ATOM 1521 O O . ASN A 1 185 ? 24.242 44.806 -26.820 1.00 53.53 185 ASN A O 1
ATOM 1525 N N . ILE A 1 186 ? 22.244 45.033 -27.831 1.00 57.62 186 ILE A N 1
ATOM 1526 C CA . ILE A 1 186 ? 22.616 44.340 -29.061 1.00 57.62 186 ILE A CA 1
ATOM 1527 C C . ILE A 1 186 ? 23.485 45.316 -29.851 1.00 57.62 186 ILE A C 1
ATOM 1529 O O . ILE A 1 186 ? 22.995 46.161 -30.601 1.00 57.62 186 ILE A O 1
ATOM 1533 N N . GLN A 1 187 ? 24.798 45.232 -29.648 1.00 57.25 187 GLN A N 1
ATOM 1534 C CA . GLN A 1 187 ? 25.738 45.858 -30.560 1.00 57.25 187 GLN A CA 1
ATOM 1535 C C . GLN A 1 187 ? 25.633 45.104 -31.880 1.00 57.25 187 GLN A C 1
ATOM 1537 O O . GLN A 1 187 ? 26.047 43.951 -31.974 1.00 57.25 187 GLN A O 1
ATOM 1542 N N . GLN A 1 188 ? 25.023 45.748 -32.876 1.00 54.66 188 GLN A N 1
ATOM 1543 C CA . GLN A 1 188 ? 25.025 45.256 -34.244 1.00 54.66 188 GLN A CA 1
ATOM 1544 C C . GLN A 1 188 ? 26.484 45.076 -34.658 1.00 54.66 188 GLN A C 1
ATOM 1546 O O . GLN A 1 188 ? 27.223 46.059 -34.732 1.00 54.66 188 GLN A O 1
ATOM 1551 N N . ASP A 1 189 ? 26.899 43.826 -34.857 1.00 55.59 189 ASP A N 1
ATOM 1552 C CA . ASP A 1 189 ? 28.216 43.524 -35.396 1.00 55.59 189 ASP A CA 1
ATOM 1553 C C . ASP A 1 189 ? 28.276 44.138 -36.803 1.00 55.59 189 ASP A C 1
ATOM 1555 O O . ASP A 1 189 ? 27.520 43.719 -37.685 1.00 55.59 189 ASP A O 1
ATOM 1559 N N . PRO A 1 190 ? 29.116 45.161 -37.033 1.00 58.97 190 PRO A N 1
ATOM 1560 C CA . PRO A 1 190 ? 29.168 45.844 -38.318 1.00 58.97 190 PRO A CA 1
ATOM 1561 C C . PRO A 1 190 ? 29.748 44.963 -39.436 1.00 58.97 190 PRO A C 1
ATOM 1563 O O . PRO A 1 190 ? 29.821 45.428 -40.572 1.00 58.97 190 PRO A O 1
ATOM 1566 N N . SER A 1 191 ? 30.192 43.736 -39.131 1.00 58.19 191 SER A N 1
ATOM 1567 C CA . SER A 1 191 ? 30.731 42.784 -40.105 1.00 58.19 191 SER A CA 1
ATOM 1568 C C . SER A 1 191 ? 29.706 41.808 -40.691 1.00 58.19 191 SER A C 1
ATOM 1570 O O . SER A 1 191 ? 30.033 41.135 -41.665 1.00 58.19 191 SER A O 1
ATOM 1572 N N . LEU A 1 192 ? 28.478 41.750 -40.161 1.00 57.69 192 LEU A N 1
ATOM 1573 C CA . LEU A 1 192 ? 27.427 40.882 -40.700 1.00 57.69 192 LEU A CA 1
ATOM 1574 C C . LEU A 1 192 ? 26.758 41.546 -41.909 1.00 57.69 192 LEU A C 1
ATOM 1576 O O . LEU A 1 192 ? 25.962 42.479 -41.767 1.00 57.69 192 LEU A O 1
ATOM 1580 N N . GLU A 1 193 ? 27.094 41.071 -43.109 1.00 67.56 193 GLU A N 1
ATOM 1581 C CA . GLU A 1 193 ? 26.447 41.506 -44.346 1.00 67.56 193 GLU A CA 1
ATOM 1582 C C . GLU A 1 193 ? 25.020 40.938 -44.444 1.00 67.56 193 GLU A C 1
ATOM 1584 O O . GLU A 1 193 ? 24.732 39.812 -44.043 1.00 67.56 193 GLU A O 1
ATOM 1589 N N . GLU A 1 194 ? 24.103 41.727 -45.008 1.00 62.66 194 GLU A N 1
ATOM 1590 C CA . GLU A 1 194 ? 22.668 41.408 -45.108 1.00 62.66 194 GLU A CA 1
ATOM 1591 C C . GLU A 1 194 ? 22.388 40.100 -45.884 1.00 62.66 194 GLU A C 1
ATOM 1593 O O . GLU A 1 194 ? 21.345 39.472 -45.711 1.00 62.66 194 GLU A O 1
ATOM 1598 N N . SER A 1 195 ? 23.340 39.654 -46.708 1.00 64.31 195 SER A N 1
ATOM 1599 C CA . SER A 1 195 ? 23.309 38.367 -47.411 1.00 64.31 195 SER A CA 1
ATOM 1600 C C . SER A 1 195 ? 23.415 37.166 -46.470 1.00 64.31 195 SER A C 1
ATOM 1602 O O . SER A 1 195 ? 22.681 36.199 -46.654 1.00 64.31 195 SER A O 1
ATOM 1604 N N . GLU A 1 196 ? 24.268 37.227 -45.447 1.00 66.25 196 GLU A N 1
ATOM 1605 C CA . GLU A 1 196 ? 24.463 36.121 -44.499 1.00 66.25 196 GLU A CA 1
ATOM 1606 C C . GLU A 1 196 ? 23.252 35.951 -43.573 1.00 66.25 196 GLU A C 1
ATOM 1608 O O . GLU A 1 196 ? 22.926 34.840 -43.159 1.00 66.25 196 GLU A O 1
ATOM 1613 N N . LEU A 1 197 ? 22.526 37.040 -43.297 1.00 66.06 197 LEU A N 1
ATOM 1614 C CA . LEU A 1 197 ? 21.284 36.993 -42.522 1.00 66.06 197 LEU A CA 1
ATOM 1615 C C . LEU A 1 197 ? 20.165 36.248 -43.262 1.00 66.06 197 LEU A C 1
ATOM 1617 O O . LEU A 1 197 ? 19.410 35.506 -42.633 1.00 66.06 197 LEU A O 1
ATOM 1621 N N . ASN A 1 198 ? 20.073 36.401 -44.585 1.00 65.75 198 ASN A N 1
ATOM 1622 C CA . ASN A 1 198 ? 19.063 35.699 -45.381 1.00 65.75 198 ASN A CA 1
ATOM 1623 C C . ASN A 1 198 ? 19.353 34.195 -45.475 1.00 65.75 198 ASN A C 1
ATOM 1625 O O . ASN A 1 198 ? 18.426 33.397 -45.366 1.00 65.75 198 ASN A O 1
ATOM 1629 N N . ASP A 1 199 ? 20.625 33.798 -45.562 1.00 70.88 199 ASP A N 1
ATOM 1630 C CA . ASP A 1 199 ? 21.017 32.381 -45.583 1.00 70.88 199 ASP A CA 1
ATOM 1631 C C . ASP A 1 199 ? 20.699 31.648 -44.265 1.00 70.88 199 ASP A C 1
ATOM 1633 O O . ASP A 1 199 ? 20.456 30.437 -44.262 1.00 70.88 199 ASP A O 1
ATOM 1637 N N . ILE A 1 200 ? 20.683 32.368 -43.138 1.00 72.38 200 ILE A N 1
ATOM 1638 C CA . ILE A 1 200 ? 20.306 31.820 -41.827 1.00 72.38 200 ILE A CA 1
ATOM 1639 C C . ILE A 1 200 ? 18.780 31.700 -41.700 1.00 72.38 200 ILE A C 1
ATOM 1641 O O . ILE A 1 200 ? 18.296 30.712 -41.149 1.00 72.38 200 ILE A O 1
ATOM 1645 N N . ILE A 1 201 ? 18.022 32.673 -42.220 1.00 71.94 201 ILE A N 1
ATOM 1646 C CA . ILE A 1 201 ? 16.550 32.655 -42.193 1.00 71.94 201 ILE A CA 1
ATOM 1647 C C . ILE A 1 201 ? 15.994 31.570 -43.122 1.00 71.94 201 ILE A C 1
ATOM 1649 O O . ILE A 1 201 ? 15.056 30.874 -42.744 1.00 71.94 201 ILE A O 1
ATOM 1653 N N . ASP A 1 202 ? 16.591 31.381 -44.298 1.00 63.28 202 ASP A N 1
ATOM 1654 C CA . ASP A 1 202 ? 16.138 30.382 -45.273 1.00 63.28 202 ASP A CA 1
ATOM 1655 C C . ASP A 1 202 ? 16.480 28.931 -44.866 1.00 63.28 202 ASP A C 1
ATOM 1657 O O . ASP A 1 202 ? 15.960 27.985 -45.462 1.00 63.28 202 ASP A O 1
ATOM 1661 N N . ASN A 1 203 ? 17.326 28.735 -43.845 1.00 52.97 203 ASN A N 1
ATOM 1662 C CA . ASN A 1 203 ? 17.696 27.420 -43.303 1.00 52.97 203 ASN A CA 1
ATOM 1663 C C . ASN A 1 203 ? 16.982 27.045 -41.989 1.00 52.97 203 ASN A C 1
ATOM 1665 O O . ASN A 1 203 ? 17.384 26.070 -41.344 1.00 52.97 203 ASN A O 1
ATOM 1669 N N . PHE A 1 204 ? 15.926 27.773 -41.607 1.00 45.97 204 PHE A N 1
ATOM 1670 C CA . PHE A 1 204 ? 15.036 27.416 -40.495 1.00 45.97 204 PHE A CA 1
ATOM 1671 C C . PHE A 1 204 ? 13.666 26.910 -40.965 1.00 45.97 204 PHE A C 1
ATOM 1673 O O . PHE A 1 204 ? 13.074 27.509 -41.890 1.00 45.97 204 PHE A O 1
#

pLDDT: mean 73.5, std 12.76, range [40.09, 94.81]

Sequence (204 aa):
MNQEQEYLPEILSTLKGKNPFRCPAGYFDNKPDYISNQLDFLVVRQLGFSTKNVFKTPKDYFENTSEATLQLIQLERSLRDLDYKVPNQYFENLGNRVITQIKNQDSESKVIKVQFRYRRLIAVAAMVLFIVGFYFLRNINSSVSNDFNLSQIDDETLIEFVASQDLDLQNFSEIMDEQSITEINIQQDPSLEESELNDIIDNF